Protein AF-A0AAD4USH3-F1 (afdb_monomer)

Nearest PDB structures (foldseek):
  8oiq-assembly1_Aa  TM=4.237E-01  e=9.730E+00  Homo sapiens

Sequence (268 aa):
MLKAHPQAVDAHDIDNEQNILHMAIKHRRLAIFKILEKRKLTTSRLAYRIGKYGNTILHHVADMSFYSVDTKRISGPAFQLQEELRWMARVEKKRPPHYFMHRNNQGVTAKELFETAFTVPRGNDNRRVPVLRHSPFFITFTISDTISLICSLTSLGTFLSILTSPFEYENFHHSLPVRLHLGFALLFFSLVATMLTFTATIVLLIHHQKTWTTSLIYVVALLPVSVFGLTLFPLYEGFSQGFKYISKTIKKIKSSKGQNQSAVIALS

Foldseek 3Di:
DCVVDVPQQQDADPVKRQGPLLVCLLQVVVVSVVVVVVVLVSLLVNQPDAIPFQHGSLLSLLDCVSVDPVPDPDDFLVVVLVVSVVSSVVVVVSHDPVLPCRATNVRDHSVRSNCCPNQDPPDVDPDSDHPCVPDPLSVLLVVLVVLLVVLLVVLVVLVVCLVPDDPDPPCCLPPVLVSVLSSVVSVLSSVLSVLVNVLSVVCVRPVPDDPVVNVVSVVVSCVVNVVVCVVCVVVSVVSVVVNVVVVVVVVVVVVVVVVVVVVVVVVD

Secondary structure (DSSP, 8-state):
-TTT-GGGGS-B-TTT--BHHHHHHHTT-HHHHHHHHH-HHHHHHHHTPPPTTS--HHHHHH--TT--GGG--S--HHHHHHHHHHHHHHHHTTS-GGGTT-B-TTS-BHHHHHHHHHHS---SSS--S-GGGG-HHHHHHHHHHHHHHHHHHHHHHHHHHHHTS---GGGHHHHHHHHHHHHHHHHHHHHHHHHHHHHHHHHHHTTTS-HHHHHHHHHHHHHHHHHHHHHHHHHHHHHHHHHHHHHHHHHHHHHHHHHHHHHHHTT-

Solvent-accessible surface area (backbone atoms only — not comparable to full-atom values): 15183 Å² total; per-residue (Å²): 103,77,88,79,40,70,70,65,61,75,46,53,43,86,91,49,52,36,36,53,64,44,52,28,48,41,66,67,34,59,71,58,46,56,59,41,62,73,40,54,70,62,41,45,59,54,42,70,51,58,26,78,56,48,35,41,62,54,34,37,54,27,49,55,88,74,63,56,79,84,81,60,84,88,65,57,73,68,55,49,53,52,53,51,51,53,51,44,58,60,54,54,77,54,53,55,81,86,57,77,79,47,48,24,77,84,71,48,33,33,64,59,46,31,47,47,64,72,64,38,60,88,59,99,55,98,62,100,58,56,64,69,71,78,41,70,66,50,52,55,31,53,53,35,42,53,53,19,51,54,31,42,52,52,20,51,51,43,50,47,55,58,75,72,48,80,91,59,76,90,59,40,86,66,54,49,60,54,48,52,50,52,23,52,53,27,45,52,53,19,54,54,26,50,48,51,28,52,50,42,50,52,52,65,70,51,74,85,68,62,75,69,59,57,56,53,50,52,56,62,59,44,50,62,55,52,52,49,49,64,64,46,45,63,56,49,51,54,50,51,52,52,48,54,52,52,53,52,52,54,54,51,53,55,55,51,53,54,53,55,56,54,55,56,65,75,74,110

Structure (mmCIF, N/CA/C/O backbone):
data_AF-A0AAD4USH3-F1
#
_entry.id   AF-A0AAD4USH3-F1
#
loop_
_atom_site.group_PDB
_atom_site.id
_atom_site.type_symbol
_atom_site.label_atom_id
_atom_site.label_alt_id
_atom_site.label_comp_id
_atom_site.label_asym_id
_atom_site.label_entity_id
_atom_site.label_seq_id
_atom_site.pdbx_PDB_ins_code
_atom_site.Cartn_x
_atom_site.Cartn_y
_atom_site.Cartn_z
_atom_site.occupancy
_atom_site.B_iso_or_equiv
_atom_site.auth_seq_id
_atom_site.auth_comp_id
_atom_site.auth_asym_id
_atom_site.auth_atom_id
_atom_site.pdbx_PDB_model_num
ATOM 1 N N . MET A 1 1 ? 13.323 -6.814 -39.036 1.00 51.66 1 MET A N 1
ATOM 2 C CA . MET A 1 1 ? 14.573 -6.021 -39.038 1.00 51.66 1 MET A CA 1
ATOM 3 C C . MET A 1 1 ? 15.732 -6.644 -38.256 1.00 51.66 1 MET A C 1
ATOM 5 O O . MET A 1 1 ? 16.678 -7.054 -38.904 1.00 51.66 1 MET A O 1
ATOM 9 N N . LEU A 1 2 ? 15.689 -6.818 -36.925 1.00 56.25 2 LEU A N 1
ATOM 10 C CA . LEU A 1 2 ? 16.851 -7.324 -36.145 1.00 56.25 2 LEU A CA 1
ATOM 11 C C . LEU A 1 2 ? 17.313 -8.763 -36.461 1.00 56.25 2 LEU A C 1
ATOM 13 O O . LEU A 1 2 ? 18.423 -9.152 -36.111 1.00 56.25 2 LEU A O 1
ATOM 17 N N . LYS A 1 3 ? 16.463 -9.574 -37.103 1.00 59.09 3 LYS A N 1
ATOM 18 C CA . LYS A 1 3 ? 16.850 -10.892 -37.637 1.00 59.09 3 LYS A CA 1
ATOM 19 C C . LYS A 1 3 ? 17.559 -10.806 -38.995 1.00 59.09 3 LYS A C 1
ATOM 21 O O . LYS A 1 3 ? 18.303 -11.718 -39.317 1.00 59.09 3 LYS A O 1
ATOM 26 N N . ALA A 1 4 ? 17.315 -9.737 -39.755 1.00 59.88 4 ALA A N 1
ATOM 27 C CA . ALA A 1 4 ? 17.833 -9.534 -41.107 1.00 59.88 4 ALA A CA 1
ATOM 28 C C . ALA A 1 4 ? 19.122 -8.689 -41.120 1.00 59.88 4 ALA A C 1
ATOM 30 O O . ALA A 1 4 ? 20.009 -8.954 -41.917 1.00 59.88 4 ALA A O 1
ATOM 31 N N . HIS A 1 5 ? 19.263 -7.726 -40.197 1.00 58.34 5 HIS A N 1
ATOM 32 C CA . HIS A 1 5 ? 20.445 -6.861 -40.088 1.00 58.34 5 HIS A CA 1
ATOM 33 C C . HIS A 1 5 ? 21.025 -6.904 -38.664 1.00 58.34 5 HIS A C 1
ATOM 35 O O . HIS A 1 5 ? 20.574 -6.155 -37.793 1.00 58.34 5 HIS A O 1
ATOM 41 N N . PRO A 1 6 ? 22.013 -7.775 -38.388 1.00 61.72 6 PRO A N 1
ATOM 42 C CA . PRO A 1 6 ? 22.600 -7.914 -37.053 1.00 61.72 6 PRO A CA 1
ATOM 43 C C . PRO A 1 6 ? 23.421 -6.688 -36.613 1.00 61.72 6 PRO A C 1
ATOM 45 O O . PRO A 1 6 ? 23.580 -6.474 -35.415 1.00 61.72 6 PRO A O 1
ATOM 48 N N . GLN A 1 7 ? 23.891 -5.861 -37.553 1.00 62.66 7 GLN A N 1
ATOM 49 C CA . GLN A 1 7 ? 24.650 -4.631 -37.279 1.00 62.66 7 GLN A CA 1
ATOM 50 C C . GLN A 1 7 ? 23.786 -3.506 -36.685 1.00 62.66 7 GLN A C 1
ATOM 52 O O . GLN A 1 7 ? 24.284 -2.678 -35.929 1.00 62.66 7 GLN A O 1
ATOM 57 N N . ALA A 1 8 ? 22.471 -3.520 -36.933 1.00 63.53 8 ALA A N 1
ATOM 58 C CA . ALA A 1 8 ? 21.533 -2.531 -36.393 1.00 63.53 8 ALA A CA 1
ATOM 59 C C . ALA A 1 8 ? 21.402 -2.583 -34.856 1.00 63.53 8 ALA A C 1
ATOM 61 O O . ALA A 1 8 ? 20.774 -1.719 -34.255 1.00 63.53 8 ALA A O 1
ATOM 62 N N . VAL A 1 9 ? 21.978 -3.601 -34.207 1.00 62.94 9 VAL A N 1
ATOM 63 C CA . VAL A 1 9 ? 22.007 -3.730 -32.744 1.00 62.94 9 VAL A CA 1
ATOM 64 C C . VAL A 1 9 ? 22.969 -2.725 -32.095 1.00 62.94 9 VAL A C 1
ATOM 66 O O . VAL A 1 9 ? 22.742 -2.325 -30.954 1.00 62.94 9 VAL A O 1
ATOM 69 N N . ASP A 1 10 ? 24.004 -2.299 -32.823 1.00 63.16 10 ASP A N 1
ATOM 70 C CA . ASP A 1 10 ? 25.004 -1.328 -32.354 1.00 63.16 10 ASP A CA 1
ATOM 71 C C . ASP A 1 10 ? 24.648 0.119 -32.718 1.00 63.16 10 ASP A C 1
ATOM 73 O O . ASP A 1 10 ? 25.368 1.054 -32.350 1.00 63.16 10 ASP A O 1
ATOM 77 N N . ALA A 1 11 ? 23.509 0.303 -33.390 1.00 63.56 11 ALA A N 1
ATOM 78 C CA . ALA A 1 11 ? 22.925 1.612 -33.601 1.00 63.56 11 ALA A CA 1
ATOM 79 C C . ALA A 1 11 ? 22.617 2.251 -32.241 1.00 63.56 11 ALA A C 1
ATOM 81 O O . ALA A 1 11 ? 21.986 1.650 -31.361 1.00 63.56 11 ALA A O 1
ATOM 82 N N . HIS A 1 12 ? 23.100 3.474 -32.080 1.00 66.50 12 HIS A N 1
ATOM 83 C CA . HIS A 1 12 ? 22.792 4.331 -30.953 1.00 66.50 12 HIS A CA 1
ATOM 84 C C . HIS A 1 12 ? 22.105 5.578 -31.488 1.00 66.50 12 HIS A C 1
ATOM 86 O O . HIS A 1 12 ? 22.420 6.053 -32.577 1.00 66.50 12 HIS A O 1
ATOM 92 N N . ASP A 1 13 ? 21.134 6.062 -30.726 1.00 69.69 13 ASP A N 1
ATOM 93 C CA . ASP A 1 13 ? 20.531 7.363 -30.960 1.00 69.69 13 ASP A CA 1
ATOM 94 C C . ASP A 1 13 ? 21.597 8.446 -30.753 1.00 69.69 13 ASP A C 1
ATOM 96 O O . ASP A 1 13 ? 22.236 8.478 -29.697 1.00 69.69 13 ASP A O 1
ATOM 100 N N . ILE A 1 14 ? 21.812 9.290 -31.763 1.00 61.34 14 ILE A N 1
ATOM 101 C CA . ILE A 1 14 ? 22.882 10.300 -31.778 1.00 61.34 14 ILE A CA 1
ATOM 102 C C . ILE A 1 14 ? 22.604 11.377 -30.718 1.00 61.34 14 ILE A C 1
ATOM 104 O O . ILE A 1 14 ? 23.529 11.869 -30.079 1.00 61.34 14 ILE A O 1
ATOM 108 N N . ASP A 1 15 ? 21.330 11.670 -30.445 1.00 66.12 15 ASP A N 1
ATOM 109 C CA . ASP A 1 15 ? 20.947 12.760 -29.542 1.00 66.12 15 ASP A CA 1
ATOM 110 C C . ASP A 1 15 ? 21.024 12.382 -28.052 1.00 66.12 15 ASP A C 1
ATOM 112 O O . ASP A 1 15 ? 21.296 13.234 -27.192 1.00 66.12 15 ASP A O 1
ATOM 116 N N . ASN A 1 16 ? 20.793 11.103 -27.729 1.00 66.50 16 ASN A N 1
ATOM 117 C CA . ASN A 1 16 ? 20.658 10.607 -26.353 1.00 66.50 16 ASN A CA 1
ATOM 118 C C . ASN A 1 16 ? 21.675 9.524 -25.954 1.00 6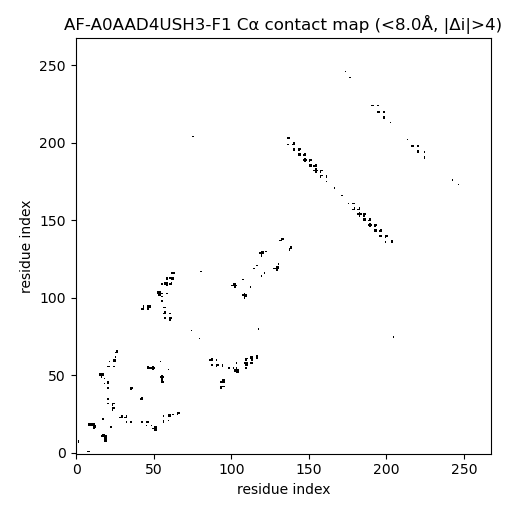6.50 16 ASN A C 1
ATOM 120 O O . ASN A 1 16 ? 21.625 9.044 -24.815 1.00 66.50 16 ASN A O 1
ATOM 124 N N . GLU A 1 17 ? 22.550 9.103 -26.873 1.00 74.00 17 GLU A N 1
ATOM 125 C CA . GLU A 1 17 ? 23.497 7.985 -26.709 1.00 74.00 17 GLU A CA 1
ATOM 126 C C . GLU A 1 17 ? 22.810 6.678 -26.261 1.00 74.00 17 GLU A C 1
ATOM 128 O O . GLU A 1 17 ? 23.373 5.815 -25.580 1.00 74.00 17 GLU A O 1
ATOM 133 N N . GLN A 1 18 ? 21.534 6.517 -26.623 1.00 79.12 18 GLN A N 1
ATOM 134 C CA . GLN A 1 18 ? 20.721 5.379 -26.213 1.00 79.12 18 GLN A CA 1
ATOM 135 C C . GLN A 1 18 ? 20.846 4.252 -27.228 1.00 79.12 18 GLN A C 1
ATOM 137 O O . GLN A 1 18 ? 20.578 4.419 -28.413 1.00 79.12 18 GLN A O 1
ATOM 142 N N . ASN A 1 19 ? 21.236 3.074 -26.750 1.00 84.56 19 ASN A N 1
ATOM 143 C CA . ASN A 1 19 ? 21.279 1.878 -27.574 1.00 84.56 19 ASN A CA 1
ATOM 144 C C . ASN A 1 19 ? 19.875 1.264 -27.728 1.00 84.56 19 ASN A C 1
ATOM 146 O O . ASN A 1 19 ? 18.916 1.615 -27.032 1.00 84.56 19 ASN A O 1
ATOM 150 N N . ILE A 1 20 ? 19.763 0.270 -28.608 1.00 85.00 20 ILE A N 1
ATOM 151 C CA . ILE A 1 20 ? 18.494 -0.427 -28.838 1.00 85.00 20 ILE A CA 1
ATOM 152 C C . ILE A 1 20 ? 17.936 -1.119 -27.579 1.00 85.00 20 ILE A C 1
ATOM 154 O O . ILE A 1 20 ? 16.723 -1.299 -27.456 1.00 85.00 20 ILE A O 1
ATOM 158 N N . LEU A 1 21 ? 18.804 -1.489 -26.627 1.00 85.69 21 LEU A N 1
ATOM 159 C CA . LEU A 1 21 ? 18.407 -2.076 -25.346 1.00 85.69 21 LEU A CA 1
ATOM 160 C C . LEU A 1 21 ? 17.751 -1.023 -24.434 1.00 85.69 21 LEU A C 1
ATOM 162 O O . LEU A 1 21 ? 16.700 -1.307 -23.864 1.00 85.69 21 LEU A O 1
ATOM 166 N N . HIS A 1 22 ? 18.303 0.191 -24.354 1.00 86.69 22 HIS A N 1
ATOM 167 C CA . HIS A 1 22 ? 17.732 1.335 -23.642 1.00 86.69 22 HIS A CA 1
ATOM 168 C C . HIS A 1 22 ? 16.349 1.657 -24.194 1.00 86.69 22 HIS A C 1
ATOM 170 O O . HIS A 1 22 ? 15.392 1.719 -23.428 1.00 86.69 22 HIS A O 1
ATOM 176 N N . MET A 1 23 ? 16.213 1.739 -25.519 1.00 85.12 23 MET A N 1
ATOM 177 C CA . MET A 1 23 ? 14.926 2.011 -26.165 1.00 85.12 23 MET A CA 1
ATOM 178 C C . MET A 1 23 ? 13.895 0.906 -25.907 1.00 85.12 23 MET A C 1
ATOM 180 O O . MET A 1 23 ? 12.740 1.189 -25.581 1.00 85.12 23 MET A O 1
ATOM 184 N N . ALA A 1 24 ? 14.298 -0.367 -25.990 1.00 86.94 24 ALA A N 1
ATOM 185 C CA . ALA A 1 24 ? 13.409 -1.489 -25.693 1.00 86.94 24 ALA A CA 1
ATOM 186 C C . ALA A 1 24 ? 12.919 -1.477 -24.233 1.00 86.94 24 ALA A C 1
ATOM 188 O O . ALA A 1 24 ? 11.757 -1.801 -23.975 1.00 86.94 24 ALA A O 1
ATOM 189 N N . ILE A 1 25 ? 13.791 -1.092 -23.294 1.00 88.38 25 ILE A N 1
ATOM 190 C CA . ILE A 1 25 ? 13.490 -0.984 -21.862 1.00 88.38 25 ILE A CA 1
ATOM 191 C C . ILE A 1 25 ? 12.560 0.193 -21.570 1.00 88.38 25 ILE A C 1
ATOM 193 O O . ILE A 1 25 ? 11.505 0.013 -20.952 1.00 88.38 25 ILE A O 1
ATOM 197 N N . LYS A 1 26 ? 12.930 1.372 -22.066 1.00 84.06 26 LYS A N 1
ATOM 198 C CA . LYS A 1 26 ? 12.208 2.633 -21.902 1.00 84.06 26 LYS A CA 1
ATOM 199 C C . LYS A 1 26 ? 10.764 2.528 -22.400 1.00 84.06 26 LYS A C 1
ATOM 201 O O . LYS A 1 26 ? 9.848 2.939 -21.705 1.00 84.06 26 LYS A O 1
ATOM 206 N N . HIS A 1 27 ? 10.542 1.864 -23.538 1.00 82.94 27 HIS A N 1
ATOM 207 C CA . HIS A 1 27 ? 9.205 1.661 -24.117 1.00 82.94 27 HIS A CA 1
ATOM 208 C C . HIS A 1 27 ? 8.513 0.342 -23.722 1.00 82.94 27 HIS A C 1
ATOM 210 O O . HIS A 1 27 ? 7.544 -0.053 -24.373 1.00 82.94 27 HIS A O 1
ATOM 216 N N . ARG A 1 28 ? 9.015 -0.392 -22.716 1.00 84.62 28 ARG A N 1
ATOM 217 C CA . ARG A 1 28 ? 8.432 -1.669 -22.239 1.00 84.62 28 ARG A CA 1
ATOM 218 C C . ARG A 1 28 ? 8.180 -2.703 -23.354 1.00 84.62 28 ARG A C 1
ATOM 220 O O . ARG A 1 28 ? 7.255 -3.516 -23.296 1.00 84.62 28 ARG A O 1
ATOM 227 N N . ARG A 1 29 ? 9.017 -2.720 -24.400 1.00 86.44 29 ARG A N 1
ATOM 228 C CA . ARG A 1 29 ? 8.859 -3.599 -25.574 1.00 86.44 29 ARG A CA 1
ATOM 229 C C . ARG A 1 29 ? 9.417 -4.998 -25.290 1.00 86.44 29 ARG A C 1
ATOM 231 O O . ARG A 1 29 ? 10.486 -5.377 -25.773 1.00 86.44 29 ARG A O 1
ATOM 238 N N . LEU A 1 30 ? 8.653 -5.806 -24.548 1.00 85.94 30 LEU A N 1
ATOM 239 C CA . LEU A 1 30 ? 9.039 -7.162 -24.125 1.00 85.94 30 LEU A CA 1
ATOM 240 C C . LEU A 1 30 ? 9.481 -8.072 -25.286 1.00 85.94 30 LEU A C 1
ATOM 242 O O . LEU A 1 30 ? 10.410 -8.861 -25.123 1.00 85.94 30 LEU A O 1
ATOM 246 N N . ALA A 1 31 ? 8.843 -7.978 -26.457 1.00 85.06 31 ALA A N 1
ATOM 247 C CA . ALA A 1 31 ? 9.193 -8.799 -27.620 1.00 85.06 31 ALA A CA 1
ATOM 248 C C . ALA A 1 31 ? 10.632 -8.542 -28.104 1.00 85.06 31 ALA A C 1
ATOM 250 O O . ALA A 1 31 ? 11.376 -9.488 -28.363 1.00 85.06 31 ALA A O 1
ATOM 251 N N . ILE A 1 32 ? 11.043 -7.272 -28.157 1.00 84.12 32 ILE A N 1
ATOM 252 C CA . ILE A 1 32 ? 12.397 -6.865 -28.555 1.00 84.12 32 ILE A CA 1
ATOM 253 C C . ILE A 1 32 ? 13.392 -7.280 -27.469 1.00 84.12 32 ILE A C 1
ATOM 255 O O . ILE A 1 32 ? 14.407 -7.907 -27.770 1.00 84.12 32 ILE A O 1
ATOM 259 N N . PHE A 1 33 ? 13.055 -7.040 -26.198 1.00 86.69 33 PHE A N 1
ATOM 260 C CA . PHE A 1 33 ? 13.889 -7.443 -25.065 1.00 86.69 33 PHE A CA 1
ATOM 261 C C . PHE A 1 33 ? 14.136 -8.959 -25.023 1.00 86.69 33 PHE A C 1
ATOM 263 O O . PHE A 1 33 ? 15.270 -9.388 -24.835 1.00 86.69 33 PHE A O 1
ATOM 270 N N . LYS A 1 34 ? 13.114 -9.792 -25.273 1.00 87.69 34 LYS A N 1
ATOM 271 C CA . LYS A 1 34 ? 13.263 -11.258 -25.348 1.00 87.69 34 LYS A CA 1
ATOM 272 C C . LYS A 1 34 ? 14.188 -11.698 -26.485 1.00 87.69 34 LYS A C 1
ATOM 274 O O . LYS A 1 34 ? 14.907 -12.683 -26.334 1.00 87.69 34 LYS A O 1
ATOM 279 N N . ILE A 1 35 ? 14.167 -11.006 -27.627 1.00 85.50 35 ILE A N 1
ATOM 280 C CA . ILE A 1 35 ? 15.074 -11.298 -28.749 1.00 85.50 35 ILE A CA 1
ATOM 281 C C . ILE A 1 35 ? 16.517 -10.971 -28.359 1.00 85.50 35 ILE A C 1
ATOM 283 O O . ILE A 1 35 ? 17.406 -11.784 -28.614 1.00 85.50 35 ILE A O 1
ATOM 287 N N . LEU A 1 36 ? 16.738 -9.822 -27.715 1.00 84.62 36 LEU A N 1
ATOM 288 C CA . LEU A 1 36 ? 18.055 -9.429 -27.211 1.00 84.62 36 LEU A CA 1
ATOM 289 C C . LEU A 1 36 ? 18.539 -10.419 -26.146 1.00 84.62 36 LEU A C 1
ATOM 291 O O . LEU A 1 36 ? 19.640 -10.943 -26.257 1.00 84.62 36 LEU A O 1
ATOM 295 N N . GLU A 1 37 ? 17.677 -10.805 -25.205 1.00 83.62 37 GLU A N 1
ATOM 296 C CA . GLU A 1 37 ? 18.001 -11.734 -24.120 1.00 83.62 37 GLU A CA 1
ATOM 297 C C . GLU A 1 37 ? 18.546 -13.092 -24.601 1.00 83.62 37 GLU A C 1
ATOM 299 O O . GLU A 1 37 ? 19.405 -13.675 -23.932 1.00 83.62 37 GLU A O 1
ATOM 304 N N . LYS A 1 38 ? 18.103 -13.580 -25.767 1.00 85.62 38 LYS A N 1
ATOM 305 C CA . LYS A 1 38 ? 18.646 -14.803 -26.386 1.00 85.62 38 LYS A CA 1
ATOM 306 C C . LYS A 1 38 ? 20.110 -14.646 -26.822 1.00 85.62 38 LYS A C 1
ATOM 308 O O . LYS A 1 38 ? 20.848 -15.626 -26.839 1.00 85.62 38 LYS A O 1
ATOM 313 N N . ARG A 1 39 ? 20.554 -13.426 -27.138 1.00 82.00 39 ARG A N 1
ATOM 314 C CA . ARG A 1 39 ? 21.930 -13.074 -27.525 1.00 82.00 39 ARG A CA 1
ATOM 315 C C . ARG A 1 39 ? 22.691 -12.524 -26.312 1.00 82.00 39 ARG A C 1
ATOM 317 O O . ARG A 1 39 ? 22.835 -11.311 -26.151 1.00 82.00 39 ARG A O 1
ATOM 324 N N . LYS A 1 40 ? 23.167 -13.428 -25.443 1.00 77.94 40 LYS A N 1
ATOM 325 C CA . LYS A 1 40 ? 23.796 -13.084 -24.149 1.00 77.94 40 LYS A CA 1
ATOM 326 C C . LYS A 1 40 ? 24.960 -12.094 -24.286 1.00 77.94 40 LYS A C 1
ATOM 328 O O . LYS A 1 40 ? 24.925 -11.057 -23.640 1.00 77.94 40 LYS A O 1
ATOM 333 N N . LEU A 1 41 ? 25.934 -12.380 -25.155 1.00 77.94 41 LEU A N 1
ATOM 334 C CA . LEU A 1 41 ? 27.146 -11.560 -25.316 1.00 77.94 41 LEU A CA 1
ATOM 335 C C . LEU A 1 41 ? 26.829 -10.126 -25.756 1.00 77.94 41 LEU A C 1
ATOM 337 O O . LEU A 1 41 ? 27.303 -9.162 -25.157 1.00 77.94 41 LEU A O 1
ATOM 341 N N . THR A 1 42 ? 25.972 -9.981 -26.767 1.00 77.31 42 THR A N 1
ATOM 342 C CA . THR A 1 42 ? 25.556 -8.670 -27.273 1.00 77.31 42 THR A CA 1
ATOM 343 C C . THR A 1 42 ? 24.783 -7.895 -26.212 1.00 77.31 42 THR A C 1
ATOM 345 O O . THR A 1 42 ? 25.069 -6.727 -25.983 1.00 77.31 42 THR A O 1
ATOM 348 N N . THR A 1 43 ? 23.857 -8.550 -25.506 1.00 81.44 43 THR A N 1
ATOM 349 C CA . THR A 1 43 ? 23.078 -7.907 -24.435 1.00 81.44 43 THR A CA 1
ATOM 350 C C . THR A 1 43 ? 23.952 -7.456 -23.280 1.00 81.44 43 THR A C 1
ATOM 352 O O . THR A 1 43 ? 23.764 -6.345 -22.799 1.00 81.44 43 THR A O 1
ATOM 355 N N . SER A 1 44 ? 24.915 -8.278 -22.856 1.00 81.62 44 SER A N 1
ATOM 356 C CA . SER A 1 44 ? 25.876 -7.890 -21.828 1.00 81.62 44 SER A CA 1
ATOM 357 C C . SER A 1 44 ? 26.627 -6.639 -22.264 1.00 81.62 44 SER A C 1
ATOM 359 O O . SER A 1 44 ? 26.548 -5.642 -21.561 1.00 81.62 44 SER A O 1
ATOM 361 N N . ARG A 1 45 ? 27.240 -6.628 -23.458 1.00 80.75 45 ARG A N 1
ATOM 362 C CA . ARG A 1 45 ? 27.956 -5.452 -23.990 1.00 80.75 45 ARG A CA 1
ATOM 363 C C . ARG A 1 45 ? 27.081 -4.195 -24.045 1.00 80.75 45 ARG A C 1
ATOM 365 O O . ARG A 1 45 ? 27.545 -3.117 -23.693 1.00 80.75 45 ARG A O 1
ATOM 372 N N . LEU A 1 46 ? 25.821 -4.330 -24.458 1.00 82.88 46 LEU A N 1
ATOM 373 C CA . LEU A 1 46 ? 24.866 -3.220 -24.473 1.00 82.88 46 LEU A CA 1
ATOM 374 C C . LEU A 1 46 ? 24.529 -2.730 -23.058 1.00 82.88 46 LEU A C 1
ATOM 376 O O . LEU A 1 46 ? 24.418 -1.529 -22.849 1.00 82.88 46 LEU A O 1
ATOM 380 N N . ALA A 1 47 ? 24.407 -3.637 -22.087 1.00 84.12 47 ALA A N 1
ATOM 381 C CA . ALA A 1 47 ? 24.124 -3.307 -20.692 1.00 84.12 47 ALA A CA 1
ATOM 382 C C . ALA A 1 47 ? 25.278 -2.577 -19.979 1.00 84.12 47 ALA A C 1
ATOM 384 O O . ALA A 1 47 ? 25.029 -1.920 -18.970 1.00 84.12 47 ALA A O 1
ATOM 385 N N . TYR A 1 48 ? 26.515 -2.674 -20.488 1.00 83.44 48 TYR A N 1
ATOM 386 C CA . TYR A 1 48 ? 27.659 -1.882 -20.010 1.00 83.44 48 TYR A CA 1
ATOM 387 C C . TYR A 1 48 ? 27.629 -0.425 -20.491 1.00 83.44 48 TYR A C 1
ATOM 389 O O . TYR A 1 48 ? 28.340 0.405 -19.937 1.00 83.44 48 TYR A O 1
ATOM 397 N N . ARG A 1 49 ? 26.854 -0.089 -21.531 1.00 81.38 49 ARG A N 1
ATOM 398 C CA . ARG A 1 49 ? 26.805 1.293 -22.019 1.00 81.38 49 ARG A CA 1
ATOM 399 C C . ARG A 1 49 ? 25.924 2.143 -21.112 1.00 81.38 49 ARG A C 1
ATOM 401 O O . ARG A 1 49 ? 24.801 1.762 -20.796 1.00 81.38 49 ARG A O 1
ATOM 408 N N . ILE A 1 50 ? 26.438 3.307 -20.746 1.00 81.19 50 ILE A N 1
ATOM 409 C CA . ILE A 1 50 ? 25.733 4.322 -19.968 1.00 81.19 50 ILE A CA 1
ATOM 410 C C . ILE A 1 50 ? 25.202 5.370 -20.955 1.00 81.19 50 ILE A C 1
ATOM 412 O O . ILE A 1 50 ? 25.885 5.685 -21.924 1.00 81.19 50 ILE A O 1
ATOM 416 N N . GLY A 1 51 ? 23.976 5.858 -20.759 1.00 78.25 51 GLY A N 1
ATOM 417 C CA . GLY A 1 51 ? 23.426 6.945 -21.577 1.00 78.25 51 GLY A CA 1
ATOM 418 C C . GLY A 1 51 ? 23.933 8.330 -21.153 1.00 78.25 51 GLY A C 1
ATOM 419 O O . GLY A 1 51 ? 24.517 8.484 -20.081 1.00 78.25 51 GLY A O 1
ATOM 420 N N . LYS A 1 52 ? 23.591 9.358 -21.940 1.00 76.75 52 LYS A N 1
ATOM 421 C CA . LYS A 1 52 ? 23.997 10.776 -21.795 1.00 76.75 52 LYS A CA 1
ATOM 422 C C . LYS A 1 52 ? 23.968 11.369 -20.373 1.00 76.75 52 LYS A C 1
ATOM 424 O O . LYS A 1 52 ? 24.776 12.227 -20.038 1.00 76.75 52 LYS A O 1
ATOM 429 N N . TYR A 1 53 ? 23.046 10.923 -19.518 1.00 78.88 53 TYR A N 1
ATOM 430 C CA . TYR A 1 53 ? 22.864 11.437 -18.149 1.00 78.88 53 TYR A CA 1
ATOM 431 C C . TYR A 1 53 ? 23.506 10.570 -17.057 1.00 78.88 53 TYR A C 1
ATOM 433 O O . TYR A 1 53 ? 23.121 10.662 -15.892 1.00 78.88 53 TYR A O 1
ATOM 441 N N . GLY A 1 54 ? 24.421 9.669 -17.413 1.00 83.50 54 GLY A N 1
ATOM 442 C CA . GLY A 1 54 ? 24.931 8.685 -16.460 1.00 83.50 54 GLY A CA 1
ATOM 443 C C . GLY A 1 54 ? 23.913 7.575 -16.157 1.00 83.50 54 GLY A C 1
ATOM 444 O O . GLY A 1 54 ? 24.063 6.843 -15.182 1.00 83.50 54 GLY A O 1
ATOM 445 N N . ASN A 1 55 ? 22.856 7.454 -16.967 1.00 87.25 55 ASN A N 1
ATOM 446 C CA . ASN A 1 55 ? 21.763 6.515 -16.735 1.00 87.25 55 ASN A CA 1
ATOM 447 C C . ASN A 1 55 ? 22.141 5.110 -17.212 1.00 87.25 55 ASN A C 1
ATOM 449 O O . ASN A 1 55 ? 22.503 4.901 -18.370 1.00 87.25 55 ASN A O 1
ATOM 453 N N . THR A 1 56 ? 22.012 4.134 -16.318 1.00 89.69 56 THR A N 1
ATOM 454 C CA . THR A 1 56 ? 22.121 2.707 -16.658 1.00 89.69 56 THR A CA 1
ATOM 455 C C . THR A 1 56 ? 20.795 2.164 -17.186 1.00 89.69 56 THR A C 1
ATOM 457 O O . THR A 1 56 ? 19.743 2.796 -17.054 1.00 89.69 56 THR A O 1
ATOM 460 N N . ILE A 1 57 ? 20.808 0.925 -17.687 1.00 88.81 57 ILE A N 1
ATOM 461 C CA . ILE A 1 57 ? 19.592 0.194 -18.077 1.00 88.81 57 ILE A CA 1
ATOM 462 C C . ILE A 1 57 ? 18.500 0.200 -16.990 1.00 88.81 57 ILE A C 1
ATOM 464 O O . ILE A 1 57 ? 17.321 0.218 -17.325 1.00 88.81 57 ILE A O 1
ATOM 468 N N . LEU A 1 58 ? 18.871 0.217 -15.700 1.00 89.62 58 LEU A N 1
ATOM 469 C CA . LEU A 1 58 ? 17.916 0.247 -14.588 1.00 89.62 58 LEU A CA 1
ATOM 470 C C . LEU A 1 58 ? 17.320 1.639 -14.366 1.00 89.62 58 LEU A C 1
ATOM 472 O O . LEU A 1 58 ? 16.146 1.732 -14.027 1.00 89.62 58 LEU A O 1
ATOM 476 N N . HIS A 1 59 ? 18.078 2.714 -14.601 1.00 89.25 59 HIS A N 1
ATOM 477 C CA . HIS A 1 59 ? 17.530 4.073 -14.543 1.00 89.25 59 HIS A CA 1
ATOM 478 C C . HIS A 1 59 ? 16.453 4.267 -15.619 1.00 89.25 59 HIS A C 1
ATOM 480 O O . HIS A 1 59 ? 15.419 4.863 -15.354 1.00 89.25 59 HIS A O 1
ATOM 486 N N . HIS A 1 60 ? 16.639 3.674 -16.804 1.00 87.19 60 HIS A N 1
ATOM 487 C CA . HIS A 1 60 ? 15.623 3.664 -17.862 1.00 87.19 60 HIS A CA 1
ATOM 488 C C . HIS A 1 60 ? 14.390 2.801 -17.544 1.00 87.19 60 HIS A C 1
ATOM 490 O O . HIS A 1 60 ? 13.330 3.016 -18.128 1.00 87.19 60 HIS A O 1
ATOM 496 N N . VAL A 1 61 ? 14.508 1.816 -16.645 1.00 88.12 61 VAL A N 1
ATOM 497 C CA . VAL A 1 61 ? 13.331 1.126 -16.093 1.00 88.12 61 VAL A CA 1
ATOM 498 C C . VAL A 1 61 ? 12.609 2.043 -15.115 1.00 88.12 61 VAL A C 1
ATOM 500 O O . VAL A 1 61 ? 11.398 2.171 -15.196 1.00 88.12 61 VAL A O 1
ATOM 503 N N . ALA A 1 62 ? 13.344 2.674 -14.206 1.00 86.62 62 ALA A N 1
ATOM 504 C CA . ALA A 1 62 ? 12.779 3.535 -13.176 1.00 86.62 62 ALA A CA 1
ATOM 505 C C . ALA A 1 62 ? 12.108 4.801 -13.729 1.00 86.62 62 ALA A C 1
ATOM 507 O O . ALA A 1 62 ? 11.153 5.299 -13.141 1.00 86.62 62 ALA A O 1
ATOM 508 N N . ASP A 1 63 ? 12.581 5.300 -14.869 1.00 83.62 63 ASP A N 1
ATOM 509 C CA . ASP A 1 63 ? 11.987 6.440 -15.555 1.00 83.62 63 ASP A CA 1
ATOM 510 C C . ASP A 1 63 ? 10.613 6.087 -16.157 1.00 83.62 63 ASP A C 1
ATOM 512 O O . ASP A 1 63 ? 10.502 5.343 -17.136 1.00 83.62 63 ASP A O 1
ATOM 516 N N . MET A 1 64 ? 9.563 6.655 -15.562 1.00 76.25 64 MET A N 1
ATOM 517 C CA . MET A 1 64 ? 8.166 6.490 -15.978 1.00 76.25 64 MET A CA 1
ATOM 518 C C . MET A 1 64 ? 7.684 7.580 -16.943 1.00 76.25 64 MET A C 1
ATOM 520 O O . MET A 1 64 ? 6.536 7.539 -17.374 1.00 76.25 64 MET A O 1
ATOM 524 N N . SER A 1 65 ? 8.524 8.554 -17.315 1.00 71.88 65 SER A N 1
ATOM 525 C CA . SER A 1 65 ? 8.103 9.716 -18.120 1.00 71.88 65 SER A CA 1
ATOM 526 C C . SER A 1 65 ? 7.526 9.355 -19.496 1.00 71.88 65 SER A C 1
ATOM 528 O O . SER A 1 65 ? 6.653 10.056 -20.002 1.00 71.88 65 SER A O 1
ATOM 530 N N . PHE A 1 66 ? 7.971 8.242 -20.085 1.00 62.91 66 PHE A N 1
ATOM 531 C CA . PHE A 1 66 ? 7.497 7.736 -21.381 1.00 62.91 66 PHE A CA 1
ATOM 532 C C . PHE A 1 66 ? 6.412 6.658 -21.257 1.00 62.91 66 PHE A C 1
ATOM 534 O O . PHE A 1 66 ? 5.896 6.184 -22.270 1.00 62.91 66 PHE A O 1
ATOM 541 N N . TYR A 1 67 ? 6.070 6.259 -20.031 1.00 59.69 67 TYR A N 1
ATOM 542 C CA . TYR A 1 67 ? 4.974 5.345 -19.744 1.00 59.69 67 TYR A CA 1
ATOM 543 C C . TYR A 1 67 ? 3.701 6.174 -19.538 1.00 59.69 67 TYR A C 1
ATOM 545 O O . TYR A 1 67 ? 3.273 6.423 -18.413 1.00 59.69 67 TYR A O 1
ATOM 553 N N . SER A 1 68 ? 3.126 6.690 -20.631 1.00 50.84 68 SER A N 1
ATOM 554 C CA . SER A 1 68 ? 1.880 7.454 -20.541 1.00 50.84 68 SER A CA 1
ATOM 555 C C . SER A 1 68 ? 0.681 6.519 -20.353 1.00 50.84 68 SER A C 1
ATOM 557 O O . SER A 1 68 ? 0.547 5.476 -21.002 1.00 50.84 68 SER A O 1
ATOM 559 N N . VAL A 1 69 ? -0.198 6.935 -19.439 1.00 49.56 69 VAL A N 1
ATOM 560 C CA . VAL A 1 69 ? -1.466 6.313 -19.013 1.00 49.56 69 VAL A CA 1
ATOM 561 C C . VAL A 1 69 ? -2.359 5.883 -20.194 1.00 49.56 69 VAL A C 1
ATOM 563 O O . VAL A 1 69 ? -3.176 4.972 -20.066 1.00 49.56 69 VAL A O 1
ATOM 566 N N . ASP A 1 70 ? -2.150 6.469 -21.371 1.00 46.03 70 ASP A N 1
ATOM 567 C CA . ASP A 1 70 ? -2.972 6.297 -22.570 1.00 46.03 70 ASP A CA 1
ATOM 568 C C . ASP A 1 70 ? -2.815 4.923 -23.247 1.00 46.03 70 ASP A C 1
ATOM 570 O O . ASP A 1 70 ? -3.722 4.470 -23.946 1.00 46.03 70 ASP A O 1
ATOM 574 N N . THR A 1 71 ? -1.685 4.225 -23.054 1.00 49.41 71 THR A N 1
ATOM 575 C CA . THR A 1 71 ? -1.382 2.984 -23.804 1.00 49.41 71 THR A CA 1
ATOM 576 C C . THR A 1 71 ? -1.775 1.684 -23.107 1.00 49.41 71 THR A C 1
ATOM 578 O O . THR A 1 71 ? -1.784 0.634 -23.755 1.00 49.41 71 THR A O 1
ATOM 581 N N . LYS A 1 72 ? -2.168 1.712 -21.827 1.00 51.12 72 LYS A N 1
ATOM 582 C CA . LYS A 1 72 ? -2.608 0.505 -21.109 1.00 51.12 72 LYS A CA 1
ATOM 583 C C . LYS A 1 72 ? -3.905 0.749 -20.339 1.00 51.12 72 LYS A C 1
ATOM 585 O O . LYS A 1 72 ? -3.939 0.935 -19.127 1.00 51.12 72 LYS A O 1
ATOM 590 N N . ARG A 1 73 ? -5.003 0.701 -21.096 1.00 50.69 73 ARG A N 1
ATOM 591 C CA . ARG A 1 73 ? -6.365 0.484 -20.595 1.00 50.69 73 ARG A CA 1
ATOM 592 C C . ARG A 1 73 ? -6.375 -0.661 -19.557 1.00 50.69 73 ARG A C 1
ATOM 594 O O . ARG A 1 73 ? -6.022 -1.787 -19.890 1.00 50.69 73 ARG A O 1
ATOM 601 N N . ILE A 1 74 ? -6.889 -0.370 -18.355 1.00 51.62 74 ILE A N 1
ATOM 602 C CA . ILE A 1 74 ? -7.493 -1.321 -17.391 1.00 51.62 74 ILE A CA 1
ATOM 603 C C . ILE A 1 74 ? -6.517 -2.098 -16.480 1.00 51.62 74 ILE A C 1
ATOM 605 O O . ILE A 1 74 ? -6.575 -3.319 -16.371 1.00 51.62 74 ILE A O 1
ATOM 609 N N . SER A 1 75 ? -5.645 -1.426 -15.731 1.00 55.41 75 SER A N 1
ATOM 610 C CA . SER A 1 75 ? -5.011 -2.074 -14.572 1.00 55.41 75 SER A CA 1
ATOM 611 C C . SER A 1 75 ? -4.883 -1.128 -13.397 1.00 55.41 75 SER A C 1
ATOM 613 O O . SER A 1 75 ? -4.366 -0.025 -13.548 1.00 55.41 75 SER A O 1
ATOM 615 N N . GLY A 1 76 ? -5.391 -1.552 -12.238 1.00 67.06 76 GLY A N 1
ATOM 616 C CA . GLY A 1 76 ? -5.346 -0.761 -11.010 1.00 67.06 76 GLY A CA 1
ATOM 617 C C . GLY A 1 76 ? -3.906 -0.466 -10.553 1.00 67.06 76 GLY A C 1
ATOM 618 O O . GLY A 1 76 ? -2.982 -1.177 -10.964 1.00 67.06 76 GLY A O 1
ATOM 619 N N . PRO A 1 77 ? -3.698 0.534 -9.675 1.00 72.38 77 PRO A N 1
ATOM 620 C CA . PRO A 1 77 ? -2.365 0.981 -9.250 1.00 72.38 77 PRO A CA 1
ATOM 621 C C . PRO A 1 77 ? -1.461 -0.145 -8.723 1.00 72.38 77 PRO A C 1
ATOM 623 O O . PRO A 1 77 ? -0.271 -0.190 -9.027 1.00 72.38 77 PRO A O 1
ATOM 626 N N . ALA A 1 78 ? -2.033 -1.106 -7.990 1.00 71.38 78 ALA A N 1
ATOM 627 C CA . ALA A 1 78 ? -1.299 -2.256 -7.463 1.00 71.38 78 ALA A CA 1
ATOM 628 C C . ALA A 1 78 ? -0.783 -3.196 -8.567 1.00 71.38 78 ALA A C 1
ATOM 630 O O . ALA A 1 78 ? 0.353 -3.663 -8.502 1.00 71.38 78 ALA A O 1
ATOM 631 N N . PHE A 1 79 ? -1.589 -3.450 -9.603 1.00 79.06 79 PHE A N 1
ATOM 632 C CA . PHE A 1 79 ? -1.173 -4.288 -10.729 1.00 79.06 79 PHE A CA 1
ATOM 633 C C . PHE A 1 79 ? -0.100 -3.592 -11.572 1.00 79.06 79 PHE A C 1
ATOM 635 O O . PHE A 1 79 ? 0.847 -4.242 -12.006 1.00 79.06 79 PHE A O 1
ATOM 642 N N . GLN A 1 80 ? -0.193 -2.268 -11.739 1.00 78.88 80 GLN A N 1
ATOM 643 C CA . GLN A 1 80 ? 0.842 -1.479 -12.416 1.00 78.88 80 GLN A CA 1
ATOM 644 C C . GLN A 1 80 ? 2.184 -1.583 -11.686 1.00 78.88 80 GLN A C 1
ATOM 646 O O . GLN A 1 80 ? 3.186 -1.952 -12.295 1.00 78.88 80 GLN A O 1
ATOM 651 N N . LEU A 1 81 ? 2.194 -1.353 -10.369 1.00 83.44 81 LEU A N 1
ATOM 652 C CA . LEU A 1 81 ? 3.398 -1.521 -9.556 1.00 83.44 81 LEU A CA 1
ATOM 653 C C . LEU A 1 81 ? 3.947 -2.952 -9.658 1.00 83.44 81 LEU A C 1
ATOM 655 O O . LEU A 1 81 ? 5.151 -3.147 -9.802 1.00 83.44 81 LEU A O 1
ATOM 659 N N . GLN A 1 82 ? 3.075 -3.964 -9.634 1.00 85.31 82 GLN A N 1
ATOM 660 C CA . GLN A 1 82 ? 3.484 -5.362 -9.760 1.00 85.31 82 GLN A CA 1
ATOM 661 C C . GLN A 1 82 ? 4.138 -5.667 -11.118 1.00 85.31 82 GLN A C 1
ATOM 663 O O . GLN A 1 82 ? 5.148 -6.375 -11.174 1.00 85.31 82 GLN A O 1
ATOM 668 N N . GLU A 1 83 ? 3.574 -5.171 -12.220 1.00 85.12 83 GLU A N 1
ATOM 669 C CA . GLU A 1 83 ? 4.154 -5.342 -13.554 1.00 85.12 83 GLU A CA 1
ATOM 670 C C . GLU A 1 83 ? 5.515 -4.653 -13.672 1.00 85.12 83 GLU A C 1
ATOM 672 O O . GLU A 1 83 ? 6.451 -5.241 -14.218 1.00 85.12 83 GLU A O 1
ATOM 677 N N . GLU A 1 84 ? 5.644 -3.457 -13.108 1.00 86.44 84 GLU A N 1
ATOM 678 C CA . GLU A 1 84 ? 6.871 -2.665 -13.145 1.00 86.44 84 GLU A CA 1
ATOM 679 C C . GLU A 1 84 ? 7.972 -3.263 -12.259 1.00 86.44 84 GLU A C 1
ATOM 681 O O . GLU A 1 84 ? 9.116 -3.376 -12.699 1.00 86.44 84 GLU A O 1
ATOM 686 N N . LEU A 1 85 ? 7.630 -3.796 -11.081 1.00 88.75 85 LEU A N 1
ATOM 687 C CA . LEU A 1 85 ? 8.554 -4.585 -10.255 1.00 88.75 85 LEU A CA 1
ATOM 688 C C . LEU A 1 85 ? 9.031 -5.844 -10.987 1.00 88.75 85 LEU A C 1
ATOM 690 O O . LEU A 1 85 ? 10.221 -6.169 -10.980 1.00 88.75 85 LEU A O 1
ATOM 694 N N . ARG A 1 86 ? 8.122 -6.550 -11.673 1.00 90.06 86 ARG A N 1
ATOM 695 C CA . ARG A 1 86 ? 8.476 -7.731 -12.473 1.00 90.06 86 ARG A CA 1
ATOM 696 C C . ARG A 1 86 ? 9.382 -7.358 -13.648 1.00 90.06 86 ARG A C 1
ATOM 698 O O . ARG A 1 86 ? 10.298 -8.114 -13.981 1.00 90.06 86 ARG A O 1
ATOM 705 N N . TRP A 1 87 ? 9.132 -6.217 -14.285 1.00 89.12 87 TRP A N 1
ATOM 706 C CA . TRP A 1 87 ? 9.962 -5.703 -15.369 1.00 89.12 87 TRP A CA 1
ATOM 707 C C . TRP A 1 87 ? 11.362 -5.327 -14.877 1.00 89.12 87 TRP A C 1
ATOM 709 O O . TRP A 1 87 ? 12.354 -5.774 -15.460 1.00 89.12 87 TRP A O 1
ATOM 719 N N . MET A 1 88 ? 11.450 -4.612 -13.755 1.00 89.12 88 MET A N 1
ATOM 720 C CA . MET A 1 88 ? 12.706 -4.232 -13.113 1.00 89.12 88 MET A CA 1
ATOM 721 C C . MET A 1 88 ? 13.540 -5.448 -12.723 1.00 89.12 88 MET A C 1
ATOM 723 O O . MET A 1 88 ? 14.699 -5.535 -13.126 1.00 89.12 88 MET A O 1
ATOM 727 N N . ALA A 1 89 ? 12.937 -6.440 -12.063 1.00 90.38 89 ALA A N 1
ATOM 728 C CA . ALA A 1 89 ? 13.613 -7.686 -11.703 1.00 90.38 89 ALA A CA 1
ATOM 729 C C . ALA A 1 89 ? 14.165 -8.428 -12.937 1.00 90.38 89 ALA A C 1
ATOM 731 O O . ALA A 1 89 ? 15.244 -9.026 -12.902 1.00 90.38 89 ALA A O 1
ATOM 732 N N . ARG A 1 90 ? 13.454 -8.372 -14.074 1.00 90.25 90 ARG A N 1
ATOM 733 C CA . ARG A 1 90 ? 13.917 -8.994 -15.322 1.00 90.25 90 ARG A CA 1
ATOM 734 C C . ARG A 1 90 ? 15.150 -8.293 -15.894 1.00 90.25 90 ARG A C 1
ATOM 736 O O . ARG A 1 90 ? 16.066 -8.970 -16.366 1.00 90.25 90 ARG A O 1
ATOM 743 N N . VAL A 1 91 ? 15.168 -6.962 -15.874 1.00 88.44 91 VAL A N 1
ATOM 744 C CA . VAL A 1 91 ? 16.297 -6.153 -16.361 1.00 88.44 91 VAL A CA 1
ATOM 745 C C . VAL A 1 91 ? 17.486 -6.240 -15.404 1.00 88.44 91 VAL A C 1
ATOM 747 O O . VAL A 1 91 ? 18.628 -6.320 -15.858 1.00 88.44 91 VAL A O 1
ATOM 750 N N . GLU A 1 92 ? 17.236 -6.331 -14.097 1.00 88.31 92 GLU A N 1
ATOM 751 C CA . GLU A 1 92 ? 18.271 -6.462 -13.071 1.00 88.31 92 GLU A CA 1
ATOM 752 C C . GLU A 1 92 ? 19.162 -7.689 -13.294 1.00 88.31 92 GLU A C 1
ATOM 754 O O . GLU A 1 92 ? 20.378 -7.604 -13.142 1.00 88.31 92 GLU A O 1
ATOM 759 N N . LYS A 1 93 ? 18.602 -8.801 -13.785 1.00 88.50 93 LYS A N 1
ATOM 760 C CA . LYS A 1 93 ? 19.373 -10.006 -14.138 1.00 88.50 93 LYS A CA 1
ATOM 761 C C . LYS A 1 93 ? 20.450 -9.765 -15.207 1.00 88.50 93 LYS A C 1
ATOM 763 O O . LYS A 1 93 ? 21.379 -10.559 -15.335 1.00 88.50 93 LYS A O 1
ATOM 768 N N . LYS A 1 94 ? 20.304 -8.724 -16.032 1.00 85.12 94 LYS A N 1
ATOM 769 C CA . LYS A 1 94 ? 21.266 -8.364 -17.089 1.00 85.12 94 LYS A CA 1
ATOM 770 C C . LYS A 1 94 ? 22.249 -7.287 -16.651 1.00 85.12 94 LYS A C 1
ATOM 772 O O . LYS A 1 94 ? 23.174 -6.987 -17.402 1.00 85.12 94 LYS A O 1
ATOM 777 N N . ARG A 1 95 ? 22.052 -6.709 -15.466 1.00 84.00 95 ARG A N 1
ATOM 778 C CA . ARG A 1 95 ? 22.901 -5.651 -14.936 1.00 84.00 95 ARG A CA 1
ATOM 779 C C . ARG A 1 95 ? 24.319 -6.191 -14.682 1.00 84.00 95 ARG A C 1
ATOM 781 O O . ARG A 1 95 ? 24.467 -7.212 -14.009 1.00 84.00 95 ARG A O 1
ATOM 788 N N . PRO A 1 96 ? 25.359 -5.477 -15.136 1.00 84.12 96 PRO A N 1
ATOM 789 C CA . PRO A 1 96 ? 26.730 -5.727 -14.711 1.00 84.12 96 PRO A CA 1
ATOM 790 C C . PRO A 1 96 ? 26.938 -5.574 -13.184 1.00 84.12 96 PRO A C 1
ATOM 792 O O . PRO A 1 96 ? 26.378 -4.650 -12.591 1.00 84.12 96 PRO A O 1
ATOM 795 N N . PRO A 1 97 ? 27.781 -6.403 -12.532 1.00 80.94 97 PRO A N 1
ATOM 796 C CA . PRO A 1 97 ? 27.928 -6.410 -11.067 1.00 80.94 97 PRO A CA 1
ATOM 797 C C . PRO A 1 97 ? 28.337 -5.062 -10.449 1.00 80.94 97 PRO A C 1
ATOM 799 O O . PRO A 1 97 ? 27.851 -4.686 -9.387 1.00 80.94 97 PRO A O 1
ATOM 802 N N . HIS A 1 98 ? 29.190 -4.304 -11.138 1.00 79.38 98 HIS A N 1
ATOM 803 C CA . HIS A 1 98 ? 29.736 -3.027 -10.668 1.00 79.38 98 HIS A CA 1
ATOM 804 C C . HIS A 1 98 ? 28.718 -1.871 -10.676 1.00 79.38 98 HIS A C 1
ATOM 806 O O . HIS A 1 98 ? 28.961 -0.845 -10.050 1.00 79.38 98 HIS A O 1
ATOM 812 N N . TYR A 1 99 ? 27.551 -2.032 -11.312 1.00 80.12 99 TYR A N 1
ATOM 813 C CA . TYR A 1 99 ? 26.489 -1.017 -11.308 1.00 80.12 99 TYR A CA 1
ATOM 814 C C . TYR A 1 99 ? 25.477 -1.182 -10.169 1.00 80.12 99 TYR A C 1
ATOM 816 O O . TYR A 1 99 ? 24.380 -0.625 -10.236 1.00 80.12 99 TYR A O 1
ATOM 824 N N . PHE A 1 100 ? 25.809 -1.949 -9.125 1.00 76.19 100 PHE A N 1
ATOM 825 C CA . PHE A 1 100 ? 24.913 -2.160 -7.985 1.00 76.19 100 PHE A CA 1
ATOM 826 C C . PHE A 1 100 ? 24.497 -0.845 -7.308 1.00 76.19 100 PHE A C 1
ATOM 828 O O . PHE A 1 100 ? 23.318 -0.654 -7.027 1.00 76.19 100 PHE A O 1
ATOM 835 N N . MET A 1 101 ? 25.451 0.076 -7.143 1.00 80.75 101 MET A N 1
ATOM 836 C CA . MET A 1 101 ? 25.270 1.387 -6.502 1.00 80.75 101 MET A CA 1
ATOM 837 C C . MET A 1 101 ? 25.565 2.549 -7.457 1.00 80.75 101 MET A C 1
ATOM 839 O O . MET A 1 101 ? 25.910 3.645 -7.021 1.00 80.75 101 MET A O 1
ATOM 843 N N . HIS A 1 102 ? 25.466 2.311 -8.769 1.00 86.12 102 HIS A N 1
ATOM 844 C CA . HIS A 1 102 ? 25.725 3.358 -9.754 1.00 86.12 102 HIS A CA 1
ATOM 845 C C . HIS A 1 102 ? 24.721 4.494 -9.593 1.00 86.12 102 HIS A C 1
ATOM 847 O O . HIS A 1 102 ? 23.508 4.264 -9.634 1.00 86.12 102 HIS A O 1
ATOM 853 N N . ARG A 1 103 ? 25.245 5.709 -9.448 1.00 86.94 103 ARG A N 1
ATOM 854 C CA . ARG A 1 103 ? 24.466 6.942 -9.404 1.00 86.94 103 ARG A CA 1
ATOM 855 C C . ARG A 1 103 ? 24.566 7.638 -10.751 1.00 86.94 103 ARG A C 1
ATOM 857 O O . ARG A 1 103 ? 25.643 7.688 -11.344 1.00 86.94 103 ARG A O 1
ATOM 864 N N . ASN A 1 104 ? 23.445 8.149 -11.240 1.00 88.19 104 ASN A N 1
ATOM 865 C CA . ASN A 1 104 ? 23.443 8.980 -12.438 1.00 88.19 104 ASN A CA 1
ATOM 866 C C . ASN A 1 104 ? 24.022 10.380 -12.142 1.00 88.19 104 ASN A C 1
ATOM 868 O O . ASN A 1 104 ? 24.409 10.686 -11.013 1.00 88.19 104 ASN A O 1
ATOM 872 N N . ASN A 1 105 ? 24.032 11.265 -13.139 1.00 88.06 105 ASN A N 1
ATOM 873 C CA . ASN A 1 105 ? 24.555 12.631 -12.992 1.00 88.06 105 ASN A CA 1
ATOM 874 C C . ASN A 1 105 ? 23.757 13.495 -11.991 1.00 88.06 105 ASN A C 1
ATOM 876 O O . ASN A 1 105 ? 24.215 14.564 -11.606 1.00 88.06 105 ASN A O 1
ATOM 880 N N . GLN A 1 106 ? 22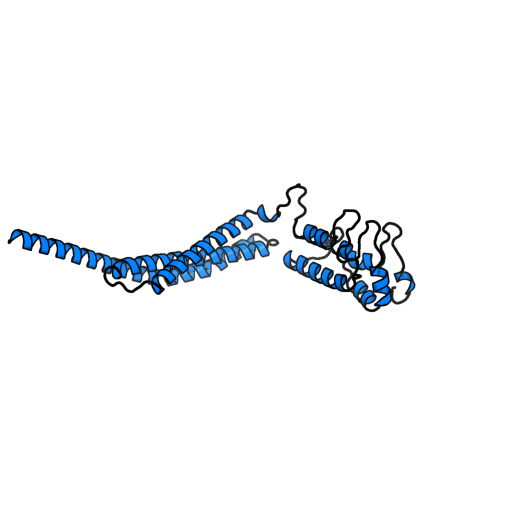.572 13.045 -11.567 1.00 84.56 106 GLN A N 1
ATOM 881 C CA . GLN A 1 106 ? 21.760 13.677 -10.521 1.00 84.56 106 GLN A CA 1
ATOM 882 C C . GLN A 1 106 ? 22.067 13.112 -9.123 1.00 84.56 106 GLN A C 1
ATOM 884 O O . GLN A 1 106 ? 21.414 13.477 -8.150 1.00 84.56 106 GLN A O 1
ATOM 889 N N . GLY A 1 107 ? 23.036 12.200 -9.007 1.00 87.56 107 GLY A N 1
ATOM 890 C CA . GLY A 1 107 ? 23.431 11.590 -7.742 1.00 87.56 107 GLY A CA 1
ATOM 891 C C . GLY A 1 107 ? 22.439 10.559 -7.197 1.00 87.56 107 GLY A C 1
ATOM 892 O O . GLY A 1 107 ? 22.620 10.120 -6.060 1.00 87.56 107 GLY A O 1
ATOM 893 N N . VAL A 1 108 ? 21.428 10.156 -7.977 1.00 87.62 108 VAL A N 1
ATOM 894 C CA . VAL A 1 108 ? 20.408 9.176 -7.572 1.00 87.62 108 VAL A CA 1
ATOM 895 C C . VAL A 1 108 ? 20.708 7.801 -8.150 1.00 87.62 108 VAL A C 1
ATOM 897 O O . VAL A 1 108 ? 21.241 7.679 -9.253 1.00 87.62 108 VAL A O 1
ATOM 900 N N . THR A 1 109 ? 20.367 6.757 -7.404 1.00 90.12 109 THR A N 1
ATOM 901 C CA . THR A 1 109 ? 20.408 5.374 -7.886 1.00 90.12 109 THR A CA 1
ATOM 902 C C . THR A 1 109 ? 19.114 5.007 -8.609 1.00 90.12 109 THR A C 1
ATOM 904 O O . THR A 1 109 ? 18.050 5.576 -8.367 1.00 90.12 109 THR A O 1
ATOM 907 N N . ALA A 1 110 ? 19.162 3.979 -9.459 1.00 86.94 110 ALA A N 1
ATOM 908 C CA . ALA A 1 110 ? 17.971 3.509 -10.167 1.00 86.94 110 ALA A CA 1
ATOM 909 C C . ALA A 1 110 ? 16.856 3.034 -9.219 1.00 86.94 110 ALA A C 1
ATOM 911 O O . ALA A 1 110 ? 15.678 3.159 -9.543 1.00 86.94 110 ALA A O 1
ATOM 912 N N . LYS A 1 111 ? 17.222 2.488 -8.052 1.00 86.56 111 LYS A N 1
ATOM 913 C CA . LYS A 1 111 ? 16.264 2.051 -7.033 1.00 86.56 111 LYS A CA 1
ATOM 914 C C . LYS A 1 111 ? 15.579 3.245 -6.375 1.00 86.56 111 LYS A C 1
ATOM 916 O O . LYS A 1 111 ? 14.357 3.256 -6.311 1.00 86.56 111 LYS A O 1
ATOM 921 N N . GLU A 1 112 ? 16.342 4.260 -5.972 1.00 86.25 112 GLU A N 1
ATOM 922 C CA . GLU A 1 112 ? 15.782 5.509 -5.436 1.00 86.25 112 GLU A CA 1
ATOM 923 C C . GLU A 1 112 ? 14.883 6.203 -6.472 1.00 86.25 112 GLU A C 1
ATOM 925 O O . GLU A 1 112 ? 13.805 6.690 -6.138 1.00 86.25 112 GLU A O 1
ATOM 930 N N . LEU A 1 113 ? 15.273 6.199 -7.752 1.00 86.50 113 LEU A N 1
ATOM 931 C CA . LEU A 1 113 ? 14.455 6.751 -8.835 1.00 86.50 113 LEU A CA 1
ATOM 932 C C . LEU A 1 113 ? 13.134 5.978 -9.021 1.00 86.50 113 LEU A C 1
ATOM 934 O O . LEU A 1 113 ? 12.087 6.581 -9.233 1.00 86.50 113 LEU A O 1
ATOM 938 N N . PHE A 1 114 ? 13.159 4.647 -8.906 1.00 85.81 114 PHE A N 1
ATOM 939 C CA . PHE A 1 114 ? 11.955 3.816 -8.997 1.00 85.81 114 PHE A CA 1
ATOM 940 C C . PHE A 1 114 ? 11.045 4.035 -7.785 1.00 85.81 114 PHE A C 1
ATOM 942 O O . PHE A 1 114 ? 9.846 4.258 -7.929 1.00 85.81 114 PHE A O 1
ATOM 949 N N . GLU A 1 115 ? 11.614 4.018 -6.581 1.00 83.50 115 GLU A N 1
ATOM 950 C CA . GLU A 1 115 ? 10.870 4.267 -5.350 1.00 83.50 115 GLU A CA 1
ATOM 951 C C . GLU A 1 115 ? 10.230 5.649 -5.379 1.00 83.50 115 GLU A C 1
ATOM 953 O O . GLU A 1 115 ? 9.040 5.755 -5.115 1.00 83.50 115 GLU A O 1
ATOM 958 N N . THR A 1 116 ? 10.948 6.699 -5.773 1.00 79.88 116 THR A N 1
ATOM 959 C CA . THR A 1 116 ? 10.361 8.043 -5.882 1.00 79.88 116 THR A CA 1
ATOM 960 C C . THR A 1 116 ? 9.216 8.105 -6.891 1.00 79.88 116 THR A C 1
ATOM 962 O O . THR A 1 116 ? 8.212 8.748 -6.599 1.00 79.88 116 THR A O 1
ATOM 965 N N . ALA A 1 117 ? 9.296 7.382 -8.012 1.00 76.75 117 ALA A N 1
ATOM 966 C CA . ALA A 1 117 ? 8.216 7.328 -8.995 1.00 76.75 117 ALA A CA 1
ATOM 967 C C . ALA A 1 117 ? 6.922 6.666 -8.469 1.00 76.75 117 ALA A C 1
ATOM 969 O O . ALA A 1 117 ? 5.834 7.057 -8.891 1.00 76.75 117 ALA A O 1
ATOM 970 N N . PHE A 1 118 ? 7.016 5.691 -7.551 1.00 72.44 118 PHE A N 1
ATOM 971 C CA . PHE A 1 118 ? 5.856 4.934 -7.039 1.00 72.44 118 PHE A CA 1
ATOM 972 C C . PHE A 1 118 ? 5.430 5.261 -5.604 1.00 72.44 118 PHE A C 1
ATOM 974 O O . PHE A 1 118 ? 4.278 5.031 -5.243 1.00 72.44 118 PHE A O 1
ATOM 981 N N . THR A 1 119 ? 6.332 5.774 -4.769 1.00 68.12 119 THR A N 1
ATOM 982 C CA . THR A 1 119 ? 6.062 6.117 -3.360 1.00 68.12 119 THR A CA 1
ATOM 983 C C . THR A 1 119 ? 5.690 7.582 -3.177 1.00 68.12 119 THR A C 1
ATOM 985 O O . THR A 1 119 ? 4.986 7.915 -2.223 1.00 68.12 119 THR A O 1
ATOM 988 N N . VAL A 1 120 ? 6.105 8.456 -4.100 1.00 56.31 120 VAL A N 1
ATOM 989 C CA . VAL A 1 120 ? 5.762 9.876 -4.083 1.00 56.31 120 VAL A CA 1
ATOM 990 C C . VAL A 1 120 ? 4.840 10.133 -5.264 1.00 56.31 120 VAL A C 1
ATOM 992 O O . VAL A 1 120 ? 5.296 10.229 -6.403 1.00 56.31 120 VAL A O 1
ATOM 995 N N . PRO A 1 121 ? 3.524 10.244 -5.039 1.00 48.78 121 PRO A N 1
ATOM 996 C CA . PRO A 1 121 ? 2.639 10.677 -6.098 1.00 48.78 121 PRO A CA 1
ATOM 997 C C . PRO A 1 121 ? 3.089 12.094 -6.427 1.00 48.78 121 PRO A C 1
ATOM 999 O O . PRO A 1 121 ? 3.162 12.940 -5.535 1.00 48.78 121 PRO A O 1
ATOM 1002 N N . ARG A 1 122 ? 3.496 12.307 -7.677 1.00 41.91 122 ARG A N 1
ATOM 1003 C CA . ARG A 1 122 ? 4.080 13.552 -8.173 1.00 41.91 122 ARG A CA 1
ATOM 1004 C C . ARG A 1 122 ? 3.036 14.673 -8.146 1.00 41.91 122 ARG A C 1
ATOM 1006 O O . ARG A 1 122 ? 2.489 15.049 -9.175 1.00 41.91 122 ARG A O 1
ATOM 1013 N N . G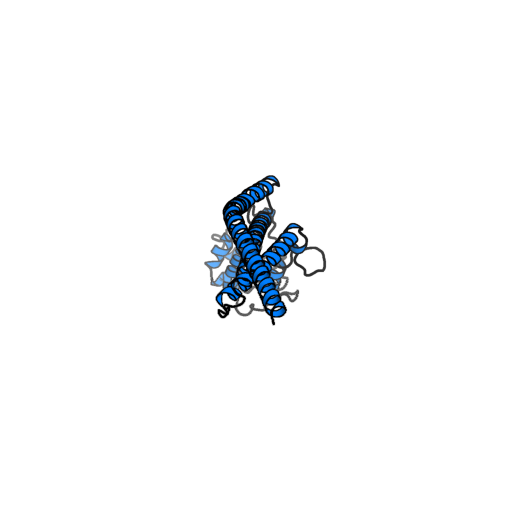LY A 1 123 ? 2.733 15.161 -6.948 1.00 45.31 123 GLY A N 1
ATOM 1014 C CA . GLY A 1 123 ? 2.126 16.453 -6.691 1.00 45.31 123 GLY A CA 1
ATOM 1015 C C . GLY A 1 123 ? 3.223 17.506 -6.755 1.00 45.31 123 GLY A C 1
ATOM 1016 O O . GLY A 1 123 ? 4.338 17.278 -6.293 1.00 45.31 123 GLY A O 1
ATOM 1017 N N . ASN A 1 124 ? 2.913 18.646 -7.355 1.00 48.94 124 ASN A N 1
ATOM 1018 C CA . ASN A 1 124 ? 3.818 19.776 -7.570 1.00 48.94 124 ASN A CA 1
ATOM 1019 C C . ASN A 1 124 ? 4.242 20.507 -6.272 1.00 48.94 124 ASN A C 1
ATOM 1021 O O . ASN A 1 124 ? 4.765 21.614 -6.322 1.00 48.94 124 ASN A O 1
ATOM 1025 N N . ASP A 1 125 ? 4.037 19.901 -5.105 1.00 50.75 125 ASP A N 1
ATOM 1026 C CA . ASP A 1 125 ? 4.238 20.553 -3.821 1.00 50.75 125 ASP A CA 1
ATOM 1027 C C . ASP A 1 125 ? 5.377 19.858 -3.079 1.00 50.75 125 ASP A C 1
ATOM 1029 O O . ASP A 1 125 ? 5.403 18.636 -2.950 1.00 50.75 125 ASP A O 1
ATOM 1033 N N . ASN A 1 126 ? 6.309 20.650 -2.548 1.00 53.38 126 ASN A N 1
ATOM 1034 C CA . ASN A 1 126 ? 7.540 20.244 -1.851 1.00 53.38 126 ASN A CA 1
ATOM 1035 C C . ASN A 1 126 ? 7.329 19.428 -0.552 1.00 53.38 126 ASN A C 1
ATOM 1037 O O . ASN A 1 126 ? 8.199 19.385 0.320 1.00 53.38 126 ASN A O 1
ATOM 1041 N N . ARG A 1 127 ? 6.176 18.784 -0.372 1.00 47.84 127 ARG A N 1
ATOM 1042 C CA . ARG A 1 127 ? 5.854 17.947 0.777 1.00 47.84 127 ARG A CA 1
ATOM 1043 C C . ARG A 1 127 ? 5.971 16.488 0.361 1.00 47.84 127 ARG A C 1
ATOM 1045 O O . ARG A 1 127 ? 5.162 15.973 -0.398 1.00 47.84 127 ARG A O 1
ATOM 1052 N N . ARG A 1 128 ? 6.981 15.817 0.915 1.00 48.62 128 ARG A N 1
ATOM 1053 C CA . ARG A 1 128 ? 7.256 14.373 0.807 1.00 48.62 128 ARG A CA 1
ATOM 1054 C C . ARG A 1 128 ? 6.188 13.526 1.521 1.00 48.62 128 ARG A C 1
ATOM 1056 O O . ARG A 1 128 ? 6.516 12.690 2.356 1.00 48.62 128 ARG A O 1
ATOM 1063 N N . VAL A 1 129 ? 4.908 13.795 1.280 1.00 44.75 129 VAL A N 1
ATOM 1064 C CA . VAL A 1 129 ? 3.787 13.118 1.936 1.00 44.75 129 VAL A CA 1
ATOM 1065 C C . VAL A 1 129 ? 2.908 12.446 0.880 1.00 44.75 129 VAL A C 1
ATOM 1067 O O . VAL A 1 129 ? 2.603 13.063 -0.139 1.00 44.75 129 VAL A O 1
ATOM 1070 N N . PRO A 1 130 ? 2.505 11.181 1.081 1.00 51.00 130 PRO A N 1
ATOM 1071 C CA . PRO A 1 130 ? 1.728 10.447 0.091 1.00 51.00 130 PRO A CA 1
ATOM 1072 C C . PRO A 1 130 ? 0.360 11.112 -0.143 1.00 51.00 130 PRO A C 1
ATOM 1074 O O . PRO A 1 130 ? -0.407 11.346 0.794 1.00 51.00 130 PRO A O 1
ATOM 1077 N N . VAL A 1 131 ? 0.035 11.377 -1.414 1.00 53.59 131 VAL A N 1
ATOM 1078 C CA . VAL A 1 131 ? -1.213 12.026 -1.884 1.00 53.59 131 VAL A CA 1
ATOM 1079 C C . VAL A 1 131 ? -2.486 11.272 -1.475 1.00 53.59 131 VAL A C 1
ATOM 1081 O O . VAL A 1 131 ? -3.555 11.874 -1.403 1.00 53.59 131 VAL A O 1
ATOM 1084 N N . LEU A 1 132 ? -2.392 9.993 -1.090 1.00 51.72 132 LEU A N 1
ATOM 1085 C CA . LEU A 1 132 ? -3.548 9.228 -0.605 1.00 51.72 132 LEU A CA 1
ATOM 1086 C C . LEU A 1 132 ? -4.167 9.778 0.694 1.00 51.72 132 LEU A C 1
ATOM 1088 O O . LEU A 1 132 ? -5.319 9.463 0.988 1.00 51.72 132 LEU A O 1
ATOM 1092 N N . ARG A 1 133 ? -3.463 10.642 1.443 1.00 51.25 133 ARG A N 1
ATOM 1093 C CA . ARG A 1 133 ? -3.972 11.202 2.707 1.00 51.25 133 ARG A CA 1
ATOM 1094 C C . ARG A 1 133 ? -5.124 12.205 2.532 1.00 51.25 133 ARG A C 1
ATOM 1096 O O . ARG A 1 133 ? -5.848 12.441 3.491 1.00 51.25 133 ARG A O 1
ATOM 1103 N N . HIS A 1 134 ? -5.303 12.799 1.349 1.00 56.00 134 HIS A N 1
ATOM 1104 C CA . HIS A 1 134 ? -6.271 13.892 1.150 1.00 56.00 134 HIS A CA 1
ATOM 1105 C C . HIS A 1 134 ? -7.684 13.451 0.746 1.00 56.00 134 HIS A C 1
ATOM 1107 O O . HIS A 1 134 ? -8.560 14.302 0.607 1.00 56.00 134 HIS A O 1
ATOM 1113 N N . SER A 1 135 ? -7.939 12.150 0.562 1.00 63.28 135 SER A N 1
ATOM 1114 C CA . SER A 1 135 ? -9.296 11.699 0.241 1.00 63.28 135 SER A CA 1
ATOM 1115 C C . SER A 1 135 ? -10.121 11.487 1.521 1.00 63.28 135 SER A C 1
ATOM 1117 O O . SER A 1 135 ? -9.648 10.813 2.442 1.00 63.28 135 SER A O 1
ATOM 1119 N N . PRO A 1 136 ? -11.362 12.009 1.598 1.00 65.31 136 PRO A N 1
ATOM 1120 C CA . PRO A 1 136 ? -12.225 11.804 2.763 1.00 65.31 136 PRO A CA 1
ATOM 1121 C C . PRO A 1 136 ? -12.471 10.311 3.038 1.00 65.31 136 PRO A C 1
ATOM 1123 O O . PRO A 1 136 ? -12.513 9.901 4.193 1.00 65.31 136 PRO A O 1
ATOM 1126 N N . PHE A 1 137 ? -12.517 9.478 1.992 1.00 65.62 137 PHE A N 1
ATOM 1127 C CA . PHE A 1 137 ? -12.679 8.025 2.103 1.00 65.62 137 PHE A CA 1
ATOM 1128 C C . PHE A 1 137 ? -11.517 7.331 2.824 1.00 65.62 137 PHE A C 1
ATOM 1130 O O . PHE A 1 137 ? -11.753 6.433 3.629 1.00 65.62 137 PHE A O 1
ATOM 1137 N N . PHE A 1 138 ? -10.271 7.752 2.574 1.00 66.44 138 PHE A N 1
ATOM 1138 C CA . PHE A 1 138 ? -9.101 7.185 3.247 1.00 66.44 138 PHE A CA 1
ATOM 1139 C C . PHE A 1 138 ? -9.106 7.512 4.745 1.00 66.44 138 PHE A C 1
ATOM 1141 O O . PHE A 1 138 ? -8.827 6.643 5.566 1.00 66.44 138 PHE A O 1
ATOM 1148 N N . ILE A 1 139 ? -9.508 8.733 5.112 1.00 69.81 139 ILE A N 1
ATOM 1149 C CA . ILE A 1 139 ? -9.625 9.146 6.518 1.00 69.81 139 ILE A CA 1
ATOM 1150 C C . ILE A 1 139 ? -10.708 8.327 7.231 1.00 69.81 139 ILE A C 1
ATOM 1152 O O . ILE A 1 139 ? -10.453 7.788 8.308 1.00 69.81 139 ILE A O 1
ATOM 1156 N N . THR A 1 140 ? -11.892 8.180 6.627 1.00 72.50 140 THR A N 1
ATOM 1157 C CA . THR A 1 140 ? -12.977 7.367 7.199 1.00 72.50 140 THR A CA 1
ATOM 1158 C C . THR A 1 140 ? -12.559 5.906 7.370 1.00 72.50 140 THR A C 1
ATOM 1160 O O . THR A 1 140 ? -12.824 5.315 8.416 1.00 72.50 140 THR A O 1
ATOM 1163 N N . PHE A 1 141 ? -11.858 5.341 6.383 1.00 78.38 141 PHE A N 1
ATOM 1164 C CA . PHE A 1 141 ? -11.307 3.989 6.451 1.00 78.38 141 PHE A CA 1
ATOM 1165 C C . PHE A 1 141 ? -10.335 3.823 7.628 1.00 78.38 141 PHE A C 1
ATOM 1167 O O . PHE A 1 141 ? -10.538 2.944 8.464 1.00 78.38 141 PHE A O 1
ATOM 1174 N N . THR A 1 142 ? -9.325 4.691 7.746 1.00 76.00 142 THR A N 1
ATOM 1175 C CA . THR A 1 142 ? -8.303 4.587 8.801 1.00 76.00 142 THR A CA 1
ATOM 1176 C C . THR A 1 142 ? -8.890 4.758 10.203 1.00 76.00 142 THR A C 1
ATOM 1178 O O . THR A 1 142 ? -8.501 4.039 11.124 1.00 76.00 142 THR A O 1
ATOM 1181 N N . ILE A 1 143 ? -9.841 5.681 10.380 1.00 81.25 143 ILE A N 1
ATOM 1182 C CA . ILE A 1 143 ? -10.504 5.890 11.675 1.00 81.25 143 ILE A CA 1
ATOM 1183 C C . ILE A 1 143 ? -11.343 4.662 12.053 1.00 81.25 143 ILE A C 1
ATOM 1185 O O . ILE A 1 143 ? -11.231 4.176 13.178 1.00 81.25 143 ILE A O 1
ATOM 1189 N N . SER A 1 144 ? -12.143 4.131 11.120 1.00 72.44 144 SER A N 1
ATOM 1190 C CA . SER A 1 144 ? -12.971 2.943 11.368 1.00 72.44 144 SER A CA 1
ATOM 1191 C C . SER A 1 144 ? -12.123 1.717 11.716 1.00 72.44 144 SER A C 1
ATOM 1193 O O . SER A 1 144 ? -12.469 0.979 12.635 1.00 72.44 144 SER A O 1
ATOM 1195 N N . ASP A 1 145 ? -10.998 1.522 11.026 1.00 82.88 145 ASP A N 1
ATOM 1196 C CA . ASP A 1 145 ? -10.078 0.403 11.259 1.00 82.88 145 ASP A CA 1
ATOM 1197 C C . ASP A 1 145 ? -9.415 0.488 12.633 1.00 82.88 145 ASP A C 1
ATOM 1199 O O . ASP A 1 145 ? -9.442 -0.465 13.410 1.00 82.88 145 ASP A O 1
ATOM 1203 N N . THR A 1 146 ? -8.945 1.681 12.998 1.00 82.50 146 THR A N 1
ATOM 1204 C CA . THR A 1 146 ? -8.349 1.936 14.315 1.00 82.50 146 THR A CA 1
ATOM 1205 C C . THR A 1 146 ? -9.341 1.638 15.442 1.00 82.50 146 THR A C 1
ATOM 1207 O O . THR A 1 146 ? -9.014 0.937 16.400 1.00 82.50 146 THR A O 1
ATOM 1210 N N . ILE A 1 147 ? -10.574 2.138 15.320 1.00 84.81 147 ILE A N 1
ATOM 1211 C CA . ILE A 1 147 ? -11.636 1.911 16.305 1.00 84.81 147 ILE A CA 1
ATOM 1212 C C . ILE A 1 147 ? -11.994 0.419 16.386 1.00 84.81 147 ILE A C 1
ATOM 1214 O O . ILE A 1 147 ? -12.153 -0.113 17.487 1.00 84.81 147 ILE A O 1
ATOM 1218 N N . SER A 1 148 ? -12.074 -0.268 15.243 1.00 80.69 148 SER A N 1
ATOM 1219 C CA . SER A 1 148 ? -12.348 -1.705 15.179 1.00 80.69 148 SER A CA 1
ATOM 1220 C C . SER A 1 148 ? -11.289 -2.522 15.915 1.00 80.69 148 SER A C 1
ATOM 1222 O O . SER A 1 148 ? -11.627 -3.395 16.714 1.00 80.69 148 SER A O 1
ATOM 1224 N N . LEU A 1 149 ? -10.009 -2.225 15.681 1.00 82.00 149 LEU A N 1
ATOM 1225 C CA . LEU A 1 149 ? -8.892 -2.948 16.283 1.00 82.00 149 LEU A CA 1
ATOM 1226 C C . LEU A 1 149 ? -8.831 -2.739 17.797 1.00 82.00 149 LEU A C 1
ATOM 1228 O O . LEU A 1 149 ? -8.704 -3.710 18.543 1.00 82.00 149 LEU A O 1
ATOM 1232 N N . ILE A 1 150 ? -8.990 -1.496 18.264 1.00 86.12 150 ILE A N 1
ATOM 1233 C CA . ILE A 1 150 ? -9.023 -1.180 19.701 1.00 86.12 150 ILE A CA 1
ATOM 1234 C C . ILE A 1 150 ? -10.208 -1.880 20.371 1.00 86.12 150 ILE A C 1
ATOM 1236 O O . ILE A 1 150 ? -10.056 -2.466 21.443 1.00 86.12 150 ILE A O 1
ATOM 1240 N N . CYS A 1 151 ? -11.380 -1.877 19.734 1.00 75.50 151 CYS A N 1
ATOM 1241 C CA . CYS A 1 151 ? -12.571 -2.517 20.281 1.00 75.50 151 CYS A CA 1
ATOM 1242 C C . CYS A 1 151 ? -12.425 -4.047 20.342 1.00 75.50 151 CYS A C 1
ATOM 1244 O O . CYS A 1 151 ? -12.714 -4.658 21.374 1.00 75.50 151 CYS A O 1
ATOM 1246 N N . SER A 1 152 ? -11.878 -4.661 19.288 1.00 85.00 152 SER A N 1
ATOM 1247 C CA . SER A 1 152 ? -11.574 -6.094 19.250 1.00 85.00 152 SER A CA 1
ATOM 1248 C C . SER A 1 152 ? -10.567 -6.501 20.324 1.00 85.00 152 SER A C 1
ATOM 1250 O O . SER A 1 152 ? -10.770 -7.500 21.012 1.00 85.00 152 SER A O 1
ATOM 1252 N N . LEU A 1 153 ? -9.491 -5.725 20.488 1.00 80.69 153 LEU A N 1
ATOM 1253 C CA . LEU A 1 153 ? -8.457 -5.987 21.488 1.00 80.69 153 LEU A CA 1
ATOM 1254 C C . LEU A 1 153 ? -9.016 -5.859 22.909 1.00 80.69 153 LEU A C 1
ATOM 1256 O O . LEU A 1 153 ? -8.730 -6.689 23.770 1.00 80.69 153 LEU A O 1
ATOM 1260 N N . THR A 1 154 ? -9.868 -4.857 23.134 1.00 79.62 154 THR A N 1
ATOM 1261 C CA . THR A 1 154 ? -10.556 -4.653 24.415 1.00 79.62 154 THR A CA 1
ATOM 1262 C C . THR A 1 154 ? -11.497 -5.817 24.727 1.00 79.62 154 THR A C 1
ATOM 1264 O O . THR A 1 154 ? -11.462 -6.355 25.832 1.00 79.62 154 THR A O 1
ATOM 1267 N N . SER A 1 155 ? -12.297 -6.259 23.751 1.00 80.00 155 SER A N 1
ATOM 1268 C CA . SER A 1 155 ? -13.190 -7.410 23.916 1.00 80.00 155 SER A CA 1
ATOM 1269 C C . SER A 1 155 ? -12.412 -8.694 24.220 1.00 80.00 155 SER A C 1
ATOM 1271 O O . SER A 1 155 ? -12.715 -9.387 25.194 1.00 80.00 155 SER A O 1
ATOM 1273 N N . LEU A 1 156 ? -11.343 -8.964 23.465 1.00 80.19 156 LEU A N 1
ATOM 1274 C CA . LEU A 1 156 ? -10.442 -10.085 23.720 1.00 80.19 156 LEU A CA 1
ATOM 1275 C C . LEU A 1 156 ? -9.875 -10.029 25.143 1.00 80.19 156 LEU A C 1
ATOM 1277 O O . LEU A 1 156 ? -9.898 -11.034 25.848 1.00 80.19 156 LEU A O 1
ATOM 1281 N N . GLY A 1 157 ? -9.438 -8.850 25.595 1.00 78.12 157 GLY A N 1
ATOM 1282 C CA . GLY A 1 157 ? -8.985 -8.627 26.966 1.00 78.12 157 GLY A CA 1
ATOM 1283 C C . GLY A 1 157 ? -10.056 -8.956 28.008 1.00 78.12 157 GLY A C 1
ATOM 1284 O O . GLY A 1 157 ? -9.750 -9.586 29.016 1.00 78.12 157 GLY A O 1
ATOM 1285 N N . THR A 1 158 ? -11.323 -8.610 27.760 1.00 74.69 158 THR A N 1
ATOM 1286 C CA . THR A 1 158 ? -12.426 -8.960 28.672 1.00 74.69 158 THR A CA 1
ATOM 1287 C C . THR A 1 158 ? -12.741 -10.456 28.691 1.00 74.69 158 THR A C 1
ATOM 1289 O O . THR A 1 158 ? -12.974 -10.997 29.768 1.00 74.69 158 THR A O 1
ATOM 1292 N N . PHE A 1 159 ? -12.678 -11.150 27.551 1.00 75.56 159 PHE A N 1
ATOM 1293 C CA . PHE A 1 159 ? -12.861 -12.605 27.494 1.00 75.56 159 PHE A CA 1
ATOM 1294 C C . PHE A 1 159 ? -11.701 -13.361 28.137 1.00 75.56 159 PHE A C 1
ATOM 1296 O O . PHE A 1 159 ? -11.928 -14.278 28.925 1.00 75.56 159 PHE A O 1
ATOM 1303 N N . LEU A 1 160 ? -10.463 -12.944 27.865 1.00 70.00 160 LEU A N 1
ATOM 1304 C CA . LEU A 1 160 ? -9.285 -13.485 28.534 1.00 70.00 160 LEU A CA 1
ATOM 1305 C C . LEU A 1 160 ? -9.363 -13.221 30.036 1.00 70.00 160 LEU A C 1
ATOM 1307 O O . LEU A 1 160 ? -9.198 -14.142 30.816 1.00 70.00 160 LEU A O 1
ATOM 1311 N N . SER A 1 161 ? -9.738 -12.014 30.465 1.00 69.56 161 SER A N 1
ATOM 1312 C CA . SER A 1 161 ? -9.925 -11.709 31.887 1.00 69.56 161 SER A CA 1
ATOM 1313 C C . SER A 1 161 ? -10.990 -12.579 32.564 1.00 69.56 161 SER A C 1
ATOM 1315 O O . SER A 1 161 ? -10.921 -12.738 33.780 1.00 69.56 161 SER A O 1
ATOM 1317 N N . ILE A 1 162 ? -11.969 -13.112 31.827 1.00 69.44 162 ILE A N 1
ATOM 1318 C CA . ILE A 1 162 ? -12.950 -14.073 32.351 1.00 69.44 162 ILE A CA 1
ATOM 1319 C C . ILE A 1 162 ? -12.334 -15.477 32.433 1.00 69.44 162 ILE A C 1
ATOM 1321 O O . ILE A 1 162 ? -12.506 -16.146 33.446 1.00 69.44 162 ILE A O 1
ATOM 1325 N N . LEU A 1 163 ? -11.593 -15.907 31.405 1.00 66.25 163 LEU A N 1
ATOM 1326 C CA . LEU A 1 163 ? -10.953 -17.230 31.344 1.00 66.25 163 LEU A CA 1
ATOM 1327 C C . LEU A 1 163 ? -9.791 -17.393 32.335 1.00 66.25 163 LEU A C 1
ATOM 1329 O O . LEU A 1 163 ? -9.573 -18.491 32.838 1.00 66.25 163 LEU A O 1
ATOM 1333 N N . THR A 1 164 ? -9.055 -16.319 32.624 1.00 67.56 164 THR A N 1
ATOM 1334 C CA . THR A 1 164 ? -7.883 -16.333 33.515 1.00 67.56 164 THR A CA 1
ATOM 1335 C C . THR A 1 164 ? -8.218 -15.924 34.954 1.00 67.56 164 THR A C 1
ATOM 1337 O O . THR A 1 164 ? -7.324 -15.891 35.798 1.00 67.56 164 THR A O 1
ATOM 1340 N N . SER A 1 165 ? -9.477 -15.578 35.258 1.00 62.25 165 SER A N 1
ATOM 1341 C CA . SER A 1 165 ? -9.874 -15.179 36.613 1.00 62.25 165 SER A CA 1
ATOM 1342 C C . SER A 1 165 ? -9.813 -16.381 37.563 1.00 62.25 165 SER A C 1
ATOM 1344 O O . SER A 1 165 ? -10.478 -17.384 37.296 1.00 62.25 165 SER A O 1
ATOM 1346 N N . PRO A 1 166 ? -9.110 -16.291 38.707 1.00 59.88 166 PRO A N 1
ATOM 1347 C CA . PRO A 1 166 ? -9.259 -17.277 39.768 1.00 59.88 166 PRO A CA 1
ATOM 1348 C C . PRO A 1 166 ? -10.717 -17.275 40.259 1.00 59.88 166 PRO A C 1
ATOM 1350 O O . PRO A 1 166 ? -11.338 -16.219 40.412 1.00 59.88 166 PRO A O 1
ATOM 1353 N N . PHE A 1 167 ? -11.288 -18.469 40.425 1.00 55.72 167 PHE A N 1
ATOM 1354 C CA . PHE A 1 167 ? -12.672 -18.706 40.845 1.00 55.72 167 PHE A CA 1
ATOM 1355 C C . PHE A 1 167 ? -12.875 -18.319 42.323 1.00 55.72 167 PHE A C 1
ATOM 1357 O O . PHE A 1 167 ? -12.942 -19.181 43.194 1.00 55.72 167 PHE A O 1
ATOM 1364 N N . GLU A 1 168 ? -12.986 -17.028 42.635 1.00 54.69 168 GLU A N 1
ATOM 1365 C CA . GLU A 1 168 ? -13.457 -16.582 43.953 1.00 54.69 168 GLU A CA 1
ATOM 1366 C C . GLU A 1 168 ? -14.980 -16.369 43.937 1.00 54.69 168 GLU A C 1
ATOM 1368 O O . GLU A 1 168 ? -15.526 -15.508 43.245 1.00 54.69 168 GLU A O 1
ATOM 1373 N N . TYR A 1 169 ? -15.674 -17.215 44.700 1.00 54.66 169 TYR A N 1
ATOM 1374 C CA . TYR A 1 169 ? -17.122 -17.450 44.663 1.00 54.66 169 TYR A CA 1
ATOM 1375 C C . TYR A 1 169 ? -17.976 -16.260 45.161 1.00 54.66 169 TYR A C 1
ATOM 1377 O O . TYR A 1 169 ? -19.113 -16.083 44.727 1.00 54.66 169 TYR A O 1
ATOM 1385 N N . GLU A 1 170 ? -17.436 -15.401 46.033 1.00 54.34 170 GLU A N 1
ATOM 1386 C CA . GLU A 1 170 ? -18.217 -14.413 46.805 1.00 54.34 170 GLU A CA 1
ATOM 1387 C C . GLU A 1 170 ? -18.735 -13.201 45.997 1.00 54.34 170 GLU A C 1
ATOM 1389 O O . GLU A 1 170 ? -19.747 -12.612 46.366 1.00 54.34 170 GLU A O 1
ATOM 1394 N N . ASN A 1 171 ? -18.131 -12.852 44.851 1.00 59.88 171 ASN A N 1
ATOM 1395 C CA . ASN A 1 171 ? -18.567 -11.721 44.000 1.00 59.88 171 ASN A CA 1
ATOM 1396 C C . ASN A 1 171 ? -18.846 -12.110 42.535 1.00 59.88 171 ASN A C 1
ATOM 1398 O O . ASN A 1 171 ? -19.076 -11.253 41.666 1.00 59.88 171 ASN A O 1
ATOM 1402 N N . PHE A 1 172 ? -18.836 -13.412 42.251 1.00 61.81 172 PHE A N 1
ATOM 1403 C CA . PHE A 1 172 ? -18.836 -13.958 40.898 1.00 61.81 172 PHE A CA 1
ATOM 1404 C C . PHE A 1 172 ? -20.157 -13.692 40.161 1.00 61.81 172 PHE A C 1
ATOM 1406 O O . PHE A 1 172 ? -20.163 -13.217 39.027 1.00 61.81 172 PHE A O 1
ATOM 1413 N N . HIS A 1 173 ? -21.300 -13.882 40.826 1.00 60.97 173 HIS A N 1
ATOM 1414 C CA . HIS A 1 173 ? -22.613 -13.798 40.174 1.00 60.97 173 HIS A CA 1
ATOM 1415 C C . HIS A 1 173 ? -23.012 -12.394 39.692 1.00 60.97 173 HIS A C 1
ATOM 1417 O O . HIS A 1 173 ? -23.874 -12.286 38.824 1.00 60.97 173 HIS A O 1
ATOM 1423 N N . HIS A 1 174 ? -22.405 -11.322 40.216 1.00 59.53 174 HIS A N 1
ATOM 1424 C CA . HIS A 1 174 ? -22.707 -9.952 39.781 1.00 59.53 174 HIS A CA 1
ATOM 1425 C C . HIS A 1 174 ? -21.673 -9.403 38.787 1.00 59.53 174 HIS A C 1
ATOM 1427 O O . HIS A 1 174 ? -22.033 -8.713 37.835 1.00 59.53 174 HIS A O 1
ATOM 1433 N N . SER A 1 175 ? -20.385 -9.692 38.989 1.00 62.31 175 SER A N 1
ATOM 1434 C CA . SER A 1 175 ? -19.302 -9.153 38.153 1.00 62.31 175 SER A CA 1
ATOM 1435 C C . SER A 1 175 ? -19.140 -9.898 36.822 1.00 62.31 175 SER A C 1
ATOM 1437 O O . SER A 1 175 ? -18.864 -9.269 35.798 1.00 62.31 175 SER A O 1
ATOM 1439 N N . LEU A 1 176 ? -19.382 -11.212 36.811 1.00 68.69 176 LEU A N 1
ATOM 1440 C CA . LEU A 1 176 ? -19.274 -12.068 35.630 1.00 68.69 176 LEU A CA 1
ATOM 1441 C C . LEU A 1 176 ? -20.260 -11.697 34.506 1.00 68.69 176 LEU A C 1
ATOM 1443 O O . LEU A 1 176 ? -19.803 -11.449 33.389 1.00 68.69 176 LEU A O 1
ATOM 1447 N N . PRO A 1 177 ? -21.583 -11.596 34.746 1.00 68.50 177 PRO A N 1
ATOM 1448 C CA . PRO A 1 177 ? -22.531 -11.264 33.682 1.00 68.50 177 PRO A CA 1
ATOM 1449 C C . PRO A 1 177 ? -22.312 -9.862 33.106 1.00 68.50 177 PRO A C 1
ATOM 1451 O O . PRO A 1 177 ? -22.498 -9.679 31.910 1.00 68.50 177 PRO A O 1
ATOM 1454 N N . VAL A 1 178 ? -21.860 -8.885 33.903 1.00 67.75 178 VAL A N 1
ATOM 1455 C CA . VAL A 1 178 ? -21.565 -7.524 33.417 1.00 67.75 178 VAL A CA 1
ATOM 1456 C C . VAL A 1 178 ? -20.338 -7.515 32.504 1.00 67.75 178 VAL A C 1
ATOM 1458 O O . VAL A 1 178 ? -20.378 -6.920 31.428 1.00 67.75 178 VAL A O 1
ATOM 1461 N N . ARG A 1 179 ? -19.259 -8.206 32.896 1.00 70.19 179 ARG A N 1
ATOM 1462 C CA . ARG A 1 179 ? -18.045 -8.336 32.073 1.00 70.19 179 ARG A CA 1
ATOM 1463 C C . ARG A 1 179 ? -18.310 -9.116 30.786 1.00 70.19 179 ARG A C 1
ATOM 1465 O O . ARG A 1 179 ? -17.826 -8.720 29.730 1.00 70.19 179 ARG A O 1
ATOM 1472 N N . LEU A 1 180 ? -19.132 -10.162 30.856 1.00 73.62 180 LEU A N 1
ATOM 1473 C CA . LEU A 1 180 ? -19.565 -10.932 29.690 1.00 73.62 180 LEU A CA 1
ATOM 1474 C C . LEU A 1 180 ? -20.420 -10.082 28.740 1.00 73.62 180 LEU A C 1
ATOM 1476 O O . LEU A 1 180 ? -20.222 -10.113 27.528 1.00 73.62 180 LEU A O 1
ATOM 1480 N N . HIS A 1 181 ? -21.334 -9.279 29.287 1.00 69.56 181 HIS A N 1
ATOM 1481 C CA . HIS A 1 181 ? -22.180 -8.398 28.490 1.00 69.56 181 HIS A CA 1
ATOM 1482 C C . HIS A 1 181 ? -21.367 -7.322 27.764 1.00 69.56 181 HIS A C 1
ATOM 1484 O O . HIS A 1 181 ? -21.592 -7.074 26.580 1.00 69.56 181 HIS A O 1
ATOM 1490 N N . LEU A 1 182 ? -20.385 -6.735 28.456 1.00 68.25 182 LEU A N 1
ATOM 1491 C CA . LEU A 1 182 ? -19.468 -5.750 27.887 1.00 68.25 182 LEU A CA 1
ATOM 1492 C C . LEU A 1 182 ? -18.594 -6.366 26.781 1.00 68.25 182 LEU A C 1
ATOM 1494 O O . LEU A 1 182 ? -18.446 -5.764 25.720 1.00 68.25 182 LEU A O 1
ATOM 1498 N N . GLY A 1 183 ? -18.099 -7.593 26.979 1.00 72.75 183 GLY A N 1
ATOM 1499 C CA . GLY A 1 183 ? -17.361 -8.341 25.957 1.00 72.75 183 GLY A CA 1
ATOM 1500 C C . GLY A 1 183 ? -18.185 -8.585 24.689 1.00 72.75 183 GLY A C 1
ATOM 1501 O O . GLY A 1 183 ? -17.718 -8.275 23.592 1.00 72.75 183 GLY A O 1
ATOM 1502 N N . PHE A 1 184 ? -19.432 -9.050 24.828 1.00 70.69 184 PHE A N 1
ATOM 1503 C CA . PHE A 1 184 ? -20.356 -9.256 23.703 1.00 70.69 184 PHE A CA 1
ATOM 1504 C C . PHE A 1 184 ? -20.725 -7.956 22.970 1.00 70.69 184 PHE A C 1
ATOM 1506 O O . PHE A 1 184 ? -20.770 -7.944 21.740 1.00 70.69 184 PHE A O 1
ATOM 1513 N N . ALA A 1 185 ? -20.953 -6.855 23.693 1.00 70.12 185 ALA A N 1
ATOM 1514 C CA . ALA A 1 185 ? -21.249 -5.557 23.082 1.00 70.12 185 ALA A CA 1
ATOM 1515 C C . ALA A 1 185 ? -20.066 -5.032 22.247 1.00 70.12 185 ALA A C 1
ATOM 1517 O O . ALA A 1 185 ? -20.255 -4.559 21.124 1.00 70.12 185 ALA A O 1
ATOM 1518 N N . LEU A 1 186 ? -18.840 -5.175 22.762 1.00 71.25 186 LEU A N 1
ATOM 1519 C CA . LEU A 1 186 ? -17.619 -4.812 22.040 1.00 71.25 186 LEU A CA 1
ATOM 1520 C C . LEU A 1 186 ? -17.370 -5.732 20.828 1.00 71.25 186 LEU A C 1
ATOM 1522 O O . LEU A 1 186 ? -16.963 -5.246 19.775 1.00 71.25 186 LEU A O 1
ATOM 1526 N N . LEU A 1 187 ? -17.679 -7.036 20.918 1.00 73.88 187 LEU A N 1
ATOM 1527 C CA . LEU A 1 187 ? -17.610 -7.943 19.759 1.00 73.88 187 LEU A CA 1
ATOM 1528 C C . LEU A 1 187 ? -18.545 -7.503 18.634 1.00 73.88 187 LEU A C 1
ATOM 1530 O O . LEU A 1 187 ? -18.136 -7.473 17.475 1.00 73.88 187 LEU A O 1
ATOM 1534 N N . PHE A 1 188 ? -19.783 -7.139 18.967 1.00 71.81 188 PHE A N 1
ATOM 1535 C CA . PHE A 1 188 ? -20.749 -6.679 17.976 1.00 71.81 188 PHE A CA 1
ATOM 1536 C C . PHE A 1 188 ? -20.271 -5.398 17.284 1.00 71.81 188 PHE A C 1
ATOM 1538 O O . PHE A 1 188 ? -20.265 -5.318 16.058 1.00 71.81 188 PHE A O 1
ATOM 1545 N N . PHE A 1 189 ? -19.793 -4.419 18.055 1.00 71.44 189 PHE A N 1
ATOM 1546 C CA . PHE A 1 189 ? -19.282 -3.166 17.501 1.00 71.44 189 PHE A CA 1
ATOM 1547 C C . PHE A 1 189 ? -18.026 -3.364 16.633 1.00 71.44 189 PHE A C 1
ATOM 1549 O O . PHE A 1 189 ? -17.920 -2.761 15.566 1.00 71.44 189 PHE A O 1
ATOM 1556 N N . SER A 1 190 ? -17.114 -4.258 17.031 1.00 78.81 190 SER A N 1
ATOM 1557 C CA . SER A 1 190 ? -15.962 -4.668 16.214 1.00 78.81 190 SER A CA 1
ATOM 1558 C C . SER A 1 190 ? -16.398 -5.311 14.888 1.00 78.81 190 SER A C 1
ATOM 1560 O O . SER A 1 190 ? -15.872 -4.991 13.822 1.00 78.81 190 SER A O 1
ATOM 1562 N N . LEU A 1 191 ? -17.423 -6.166 14.913 1.00 78.44 191 LEU A N 1
ATOM 1563 C CA . LEU A 1 191 ? -17.948 -6.813 13.711 1.00 78.44 191 LEU A CA 1
ATOM 1564 C C . LEU A 1 191 ? -18.580 -5.804 12.735 1.00 78.44 191 LEU A C 1
ATOM 1566 O O . LEU A 1 191 ? -18.364 -5.895 11.529 1.00 78.44 191 LEU A O 1
ATOM 1570 N N . VAL A 1 192 ? -19.296 -4.793 13.235 1.00 77.69 192 VAL A N 1
ATOM 1571 C CA . VAL A 1 192 ? -19.812 -3.703 12.385 1.00 77.69 192 VAL A CA 1
ATOM 1572 C C . VAL A 1 192 ? -18.671 -2.872 11.790 1.00 77.69 192 VAL A C 1
ATOM 1574 O O . VAL A 1 192 ? -18.681 -2.575 10.594 1.00 77.69 192 VAL A O 1
ATOM 1577 N N . ALA A 1 193 ? -17.670 -2.519 12.600 1.00 79.50 193 ALA A N 1
ATOM 1578 C CA . ALA A 1 193 ? -16.547 -1.699 12.159 1.00 79.50 193 ALA A CA 1
ATOM 1579 C C . ALA A 1 193 ? -15.668 -2.416 11.114 1.00 79.50 193 ALA A C 1
ATOM 1581 O O . ALA A 1 193 ? -15.314 -1.798 10.111 1.00 79.50 193 ALA A O 1
ATOM 1582 N N . THR A 1 194 ? -15.394 -3.717 11.275 1.00 82.62 194 THR A N 1
ATOM 1583 C CA . THR A 1 194 ? -14.670 -4.534 10.274 1.00 82.62 194 THR A CA 1
ATOM 1584 C C . THR A 1 194 ? -15.424 -4.665 8.947 1.00 82.62 194 THR A C 1
ATOM 1586 O O . THR A 1 194 ? -14.818 -4.635 7.876 1.00 82.62 194 THR A O 1
ATOM 1589 N N . MET A 1 195 ? -16.755 -4.764 8.976 1.00 81.88 195 MET A N 1
ATOM 1590 C CA . MET A 1 195 ? -17.559 -4.785 7.748 1.00 81.88 195 MET A CA 1
ATOM 1591 C C . MET A 1 195 ? -17.539 -3.427 7.039 1.00 81.88 195 MET A C 1
ATOM 1593 O O . MET A 1 195 ? -17.453 -3.368 5.809 1.00 81.88 195 MET A O 1
ATOM 1597 N N . LEU A 1 196 ? -17.534 -2.325 7.796 1.00 77.81 196 LEU A N 1
ATOM 1598 C CA . LEU A 1 196 ? -17.396 -0.979 7.243 1.00 77.81 196 LEU A CA 1
ATOM 1599 C C . LEU A 1 196 ? -16.001 -0.745 6.641 1.00 77.81 196 LEU A C 1
ATOM 1601 O O . LEU A 1 196 ? -15.899 -0.163 5.560 1.00 77.81 196 LEU A O 1
ATOM 1605 N N . THR A 1 197 ? -14.933 -1.236 7.279 1.00 81.94 197 THR A N 1
ATOM 1606 C CA . THR A 1 197 ? -13.562 -1.117 6.752 1.00 81.94 197 THR A CA 1
ATOM 1607 C C . THR A 1 197 ? -13.356 -1.976 5.519 1.00 81.94 197 THR A C 1
ATOM 1609 O O . THR A 1 197 ? -12.781 -1.494 4.546 1.00 81.94 197 THR A O 1
ATOM 1612 N N . PHE A 1 198 ? -13.876 -3.203 5.495 1.00 80.44 198 PHE A N 1
ATOM 1613 C CA . PHE A 1 198 ? -13.847 -4.055 4.307 1.00 80.44 198 PHE A CA 1
ATOM 1614 C C . PHE A 1 198 ? -14.578 -3.394 3.128 1.00 80.44 198 PHE A C 1
ATOM 1616 O O . PHE A 1 198 ? -14.044 -3.315 2.021 1.00 80.44 198 PHE A O 1
ATOM 1623 N N . THR A 1 199 ? -15.751 -2.810 3.390 1.00 77.06 199 THR A N 1
ATOM 1624 C CA . THR A 1 199 ? -16.530 -2.049 2.401 1.00 77.06 199 THR A CA 1
ATOM 1625 C C . THR A 1 199 ? -15.758 -0.834 1.885 1.00 77.06 199 THR A C 1
ATOM 1627 O O . THR A 1 199 ? -15.626 -0.650 0.675 1.00 77.06 199 THR A O 1
ATOM 1630 N N . ALA A 1 200 ? -15.181 -0.031 2.783 1.00 71.81 200 ALA A N 1
ATOM 1631 C CA . ALA A 1 200 ? -14.364 1.123 2.421 1.00 71.81 200 ALA A CA 1
ATOM 1632 C C . ALA A 1 200 ? -13.103 0.717 1.639 1.00 71.81 200 ALA A C 1
ATOM 1634 O O . ALA A 1 200 ? -12.734 1.399 0.686 1.00 71.81 200 ALA A O 1
ATOM 1635 N N . THR A 1 201 ? -12.489 -0.420 1.978 1.00 78.31 201 THR A N 1
ATOM 1636 C CA . THR A 1 201 ? -11.329 -0.977 1.265 1.00 78.31 201 THR A CA 1
ATOM 1637 C C . THR A 1 201 ? -11.695 -1.354 -0.167 1.00 78.31 201 THR A C 1
ATOM 1639 O O . THR A 1 201 ? -10.983 -0.984 -1.097 1.00 78.31 201 THR A O 1
ATOM 1642 N N . ILE A 1 202 ? -12.824 -2.043 -0.369 1.00 74.69 202 ILE A N 1
ATOM 1643 C CA . ILE A 1 202 ? -13.323 -2.407 -1.704 1.00 74.69 202 ILE A CA 1
ATOM 1644 C C . ILE A 1 202 ? -13.648 -1.154 -2.526 1.00 74.69 202 ILE A C 1
ATOM 1646 O O . ILE A 1 202 ? -13.272 -1.071 -3.694 1.00 74.69 202 ILE A O 1
ATOM 1650 N N . VAL A 1 203 ? -14.295 -0.152 -1.925 1.00 70.62 203 VAL A N 1
ATOM 1651 C CA . VAL A 1 203 ? -14.613 1.118 -2.601 1.00 70.62 203 VAL A CA 1
ATOM 1652 C C . VAL A 1 203 ? -13.342 1.883 -2.988 1.00 70.62 203 VAL A C 1
ATOM 1654 O O . VAL A 1 203 ? -13.252 2.398 -4.102 1.00 70.62 203 VAL A O 1
ATOM 1657 N N . LEU A 1 204 ? -12.337 1.918 -2.109 1.00 69.19 204 LEU A N 1
ATOM 1658 C CA . LEU A 1 204 ? -11.047 2.561 -2.373 1.00 69.19 204 LEU A CA 1
ATOM 1659 C C . LEU A 1 204 ? -10.253 1.809 -3.456 1.00 69.19 204 LEU A C 1
ATOM 1661 O O . LEU A 1 204 ? -9.589 2.432 -4.282 1.00 69.19 204 LEU A O 1
ATOM 1665 N N . LEU A 1 205 ? -10.382 0.480 -3.519 1.00 68.56 205 LEU A N 1
ATOM 1666 C CA . LEU A 1 205 ? -9.783 -0.352 -4.564 1.00 68.56 205 LEU A CA 1
ATOM 1667 C C . LEU A 1 205 ? -10.455 -0.154 -5.938 1.00 68.56 205 LEU A C 1
ATOM 1669 O O . LEU A 1 205 ? -9.774 -0.191 -6.963 1.00 68.56 205 LEU A O 1
ATOM 1673 N N . ILE A 1 206 ? -11.772 0.084 -5.974 1.00 65.56 206 ILE A N 1
ATOM 1674 C CA . ILE A 1 206 ? -12.591 0.224 -7.197 1.00 65.56 206 ILE A CA 1
ATOM 1675 C C . ILE A 1 206 ? -12.736 1.700 -7.625 1.00 65.56 206 ILE A C 1
ATOM 1677 O O . ILE A 1 206 ? -13.640 2.033 -8.378 1.00 65.56 206 ILE A O 1
ATOM 1681 N N . HIS A 1 207 ? -11.835 2.603 -7.216 1.00 63.91 207 HIS A N 1
ATOM 1682 C CA . HIS A 1 207 ? -11.907 4.072 -7.398 1.00 63.91 207 HIS A CA 1
ATOM 1683 C C . HIS A 1 207 ? -12.190 4.609 -8.832 1.00 63.91 207 HIS A C 1
ATOM 1685 O O . HIS A 1 207 ? -12.305 5.812 -9.038 1.00 63.91 207 HIS A O 1
ATOM 1691 N N . HIS A 1 208 ? -12.360 3.751 -9.837 1.00 55.25 208 HIS A N 1
ATOM 1692 C CA . HIS A 1 208 ? -12.662 4.105 -11.214 1.00 55.25 208 HIS A CA 1
ATOM 1693 C C . HIS A 1 208 ? -14.017 3.577 -11.747 1.00 55.25 208 HIS A C 1
ATOM 1695 O O . HIS A 1 208 ? -14.089 3.174 -12.909 1.00 55.25 208 HIS A O 1
ATOM 1701 N N . GLN A 1 209 ? -15.114 3.580 -10.975 1.00 55.12 209 GLN A N 1
ATOM 1702 C CA . GLN A 1 209 ? -16.458 3.426 -11.568 1.00 55.12 209 GLN A CA 1
ATOM 1703 C C . GLN A 1 209 ? -17.599 4.144 -10.828 1.00 55.12 209 GLN A C 1
ATOM 1705 O O . GLN A 1 209 ? -17.538 4.400 -9.632 1.00 55.12 209 GLN A O 1
ATOM 1710 N N . LYS A 1 210 ? -18.615 4.493 -11.638 1.00 60.19 210 LYS A N 1
ATOM 1711 C CA . LYS A 1 210 ? -19.873 5.213 -11.362 1.00 60.19 210 LYS A CA 1
ATOM 1712 C C . LYS A 1 210 ? -20.389 5.119 -9.918 1.00 60.19 210 LYS A C 1
ATOM 1714 O O . LYS A 1 210 ? -20.497 4.042 -9.352 1.00 60.19 210 LYS A O 1
ATOM 1719 N N . THR A 1 211 ? -20.922 6.233 -9.418 1.00 58.78 211 THR A N 1
ATOM 1720 C CA . THR A 1 211 ? -21.628 6.379 -8.124 1.00 58.78 211 THR A CA 1
ATOM 1721 C C . THR A 1 211 ? -22.677 5.296 -7.814 1.00 58.78 211 THR A C 1
ATOM 1723 O O . THR A 1 211 ? -22.899 4.975 -6.647 1.00 58.78 211 THR A O 1
ATOM 1726 N N . TRP A 1 212 ? -23.288 4.690 -8.836 1.00 59.53 212 TRP A N 1
ATOM 1727 C CA . TRP A 1 212 ? -24.269 3.609 -8.696 1.00 59.53 212 TRP A CA 1
ATOM 1728 C C . TRP A 1 212 ? -23.693 2.312 -8.105 1.00 59.53 212 TRP A C 1
ATOM 1730 O O . TRP A 1 212 ? -24.373 1.656 -7.318 1.00 59.53 212 TRP A O 1
ATOM 1740 N N . THR A 1 213 ? -22.445 1.944 -8.418 1.00 64.38 213 THR A N 1
ATOM 1741 C CA . THR A 1 213 ? -21.832 0.723 -7.860 1.00 64.38 213 THR A CA 1
ATOM 1742 C C . THR A 1 213 ? -21.523 0.885 -6.377 1.00 64.38 213 THR A C 1
ATOM 1744 O O . THR A 1 213 ? -21.687 -0.056 -5.608 1.00 64.38 213 THR A O 1
ATOM 1747 N N . THR A 1 214 ? -21.161 2.095 -5.949 1.00 65.94 214 THR A N 1
ATOM 1748 C CA . THR A 1 214 ? -20.884 2.411 -4.543 1.00 65.94 214 THR A CA 1
ATOM 1749 C C . THR A 1 214 ? -22.122 2.224 -3.669 1.00 65.94 214 THR A C 1
ATOM 1751 O O . THR A 1 214 ? -22.034 1.604 -2.613 1.00 65.94 214 THR A O 1
ATOM 1754 N N . SER A 1 215 ? -23.290 2.701 -4.117 1.00 69.50 215 SER A N 1
ATOM 1755 C CA . SER A 1 215 ? -24.542 2.542 -3.363 1.00 69.50 215 SER A CA 1
ATOM 1756 C C . SER A 1 215 ? -24.955 1.069 -3.232 1.00 69.50 215 SER A C 1
ATOM 1758 O O . SER A 1 215 ? -25.318 0.634 -2.141 1.00 69.50 215 SER A O 1
ATOM 1760 N N . LEU A 1 216 ? -24.809 0.273 -4.299 1.00 72.69 216 LEU A N 1
ATOM 1761 C CA . LEU A 1 216 ? -25.117 -1.161 -4.278 1.00 72.69 216 LEU A CA 1
ATOM 1762 C C . LEU A 1 216 ? -24.204 -1.938 -3.316 1.00 72.69 216 LEU A C 1
ATOM 1764 O O . LEU A 1 216 ? -24.673 -2.792 -2.567 1.00 72.69 216 LEU A O 1
ATOM 1768 N N . ILE A 1 217 ? -22.909 -1.609 -3.300 1.00 74.75 217 ILE A N 1
ATOM 1769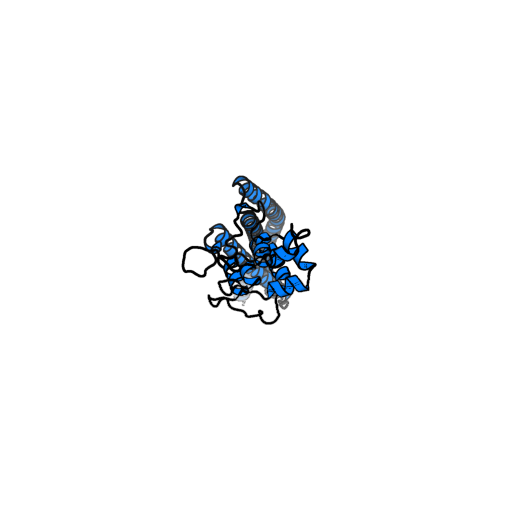 C CA . ILE A 1 217 ? -21.927 -2.229 -2.401 1.00 74.75 217 ILE A CA 1
ATOM 1770 C C . ILE A 1 217 ? -22.273 -1.934 -0.933 1.00 74.75 217 ILE A C 1
ATOM 1772 O O . ILE A 1 217 ? -22.219 -2.846 -0.110 1.00 74.75 217 ILE A O 1
ATOM 1776 N N . TYR A 1 218 ? -22.701 -0.708 -0.609 1.00 76.94 218 TYR A N 1
ATOM 1777 C CA . TYR A 1 218 ? -23.164 -0.363 0.741 1.00 76.94 218 TYR A CA 1
ATOM 1778 C C . TYR A 1 218 ? -24.377 -1.196 1.179 1.00 76.94 218 TYR A C 1
ATOM 1780 O O . TYR A 1 218 ? -24.406 -1.684 2.307 1.00 76.94 218 TYR A O 1
ATOM 1788 N N . VAL A 1 219 ? -25.362 -1.395 0.296 1.00 75.38 219 VAL A N 1
ATOM 1789 C CA . VAL A 1 219 ? -26.570 -2.183 0.606 1.00 75.38 219 VAL A CA 1
ATOM 1790 C C . VAL A 1 219 ? -26.229 -3.658 0.833 1.00 75.38 219 VAL A C 1
ATOM 1792 O O . VAL A 1 219 ? -26.699 -4.263 1.796 1.00 75.38 219 VAL A O 1
ATOM 1795 N N . VAL A 1 220 ? -25.368 -4.232 -0.011 1.00 74.75 220 VAL A N 1
ATOM 1796 C CA . VAL A 1 220 ? -24.931 -5.632 0.121 1.00 74.75 220 VAL A CA 1
ATOM 1797 C C . VAL A 1 220 ? -24.083 -5.843 1.381 1.00 74.75 220 VAL A C 1
ATOM 1799 O O . VAL A 1 220 ? -24.219 -6.873 2.034 1.00 74.75 220 VAL A O 1
ATOM 1802 N N . ALA A 1 221 ? -23.258 -4.869 1.772 1.00 70.88 221 ALA A N 1
ATOM 1803 C CA . ALA A 1 221 ? -22.457 -4.941 2.995 1.00 70.88 221 ALA A CA 1
ATOM 1804 C C . ALA A 1 221 ? -23.281 -4.820 4.289 1.00 70.88 221 ALA A C 1
ATOM 1806 O O . ALA A 1 221 ? -22.871 -5.327 5.333 1.00 70.88 221 ALA A O 1
ATOM 1807 N N . LEU A 1 222 ? -24.446 -4.166 4.236 1.00 72.62 222 LEU A N 1
ATOM 1808 C CA . LEU A 1 222 ? -25.320 -3.999 5.398 1.00 72.62 222 LEU A CA 1
ATOM 1809 C C . LEU A 1 222 ? -26.139 -5.265 5.705 1.00 72.62 222 LEU A C 1
ATOM 1811 O O . LEU A 1 222 ? -26.465 -5.517 6.864 1.00 72.62 222 LEU A O 1
ATOM 1815 N N . LEU A 1 223 ? -26.431 -6.087 4.691 1.00 74.00 223 LEU A N 1
ATOM 1816 C CA . LEU A 1 223 ? -27.228 -7.313 4.828 1.00 74.00 223 LEU A CA 1
ATOM 1817 C C . LEU A 1 223 ? -26.698 -8.272 5.914 1.00 74.00 223 LEU A C 1
ATOM 1819 O O . LEU A 1 223 ? -27.475 -8.641 6.797 1.00 74.00 223 LEU A O 1
ATOM 1823 N N . PRO A 1 224 ? -25.402 -8.647 5.927 1.00 70.25 224 PRO A N 1
ATOM 1824 C CA . PRO A 1 224 ? -24.840 -9.489 6.981 1.00 70.25 224 PRO A CA 1
ATOM 1825 C C . PRO A 1 224 ? -24.969 -8.868 8.374 1.00 70.25 224 PRO A C 1
ATOM 1827 O O . PRO A 1 224 ? -25.276 -9.583 9.322 1.00 70.25 224 PRO A O 1
ATOM 1830 N N . VAL A 1 225 ? -24.790 -7.547 8.505 1.00 70.69 225 VAL A N 1
ATOM 1831 C CA . VAL A 1 225 ? -24.892 -6.826 9.787 1.00 70.69 225 VAL A CA 1
ATOM 1832 C C . VAL A 1 225 ? -26.319 -6.874 10.329 1.00 70.69 225 VAL A C 1
ATOM 1834 O O . VAL A 1 225 ? -26.523 -7.154 11.510 1.00 70.69 225 VAL A O 1
ATOM 1837 N N . SER A 1 226 ? -27.313 -6.650 9.467 1.00 75.06 226 SER A N 1
ATOM 1838 C CA . SER A 1 226 ? -28.727 -6.737 9.836 1.00 75.06 226 SER A CA 1
ATOM 1839 C C . SER A 1 226 ? -29.127 -8.158 10.230 1.00 75.06 226 SER A C 1
ATOM 1841 O O . SER A 1 226 ? -29.796 -8.333 11.245 1.00 75.06 226 SER A O 1
ATOM 1843 N N . VAL A 1 227 ? -28.679 -9.176 9.486 1.00 76.88 227 VAL A N 1
ATOM 1844 C CA . VAL A 1 227 ? -28.941 -10.587 9.818 1.00 76.88 227 VAL A CA 1
ATOM 1845 C C . VAL A 1 227 ? -28.298 -10.952 11.154 1.00 76.88 227 VAL A C 1
ATOM 1847 O O . VAL A 1 227 ? -28.970 -11.499 12.024 1.00 76.88 227 VAL A O 1
ATOM 1850 N N . PHE A 1 228 ? -27.032 -10.588 11.365 1.00 68.44 228 PHE A N 1
ATOM 1851 C CA . PHE A 1 228 ? -26.327 -10.893 12.609 1.00 68.44 228 PHE A CA 1
ATOM 1852 C C . PHE A 1 228 ? -26.974 -10.188 13.809 1.00 68.44 228 PHE A C 1
ATOM 1854 O O . PHE A 1 228 ? -27.226 -10.822 14.832 1.00 68.44 228 PHE A O 1
ATOM 1861 N N . GLY A 1 229 ? -27.337 -8.908 13.658 1.00 70.31 229 GLY A N 1
ATOM 1862 C CA . GLY A 1 229 ? -28.078 -8.144 14.662 1.00 70.31 229 GLY A CA 1
ATOM 1863 C C . GLY A 1 229 ? -29.418 -8.787 15.018 1.00 70.31 229 GLY A C 1
ATOM 1864 O O . GLY A 1 229 ? -29.690 -8.991 16.197 1.00 70.31 229 GLY A O 1
ATOM 1865 N N . LEU A 1 230 ? -30.213 -9.191 14.022 1.00 73.44 230 LEU A N 1
ATOM 1866 C CA . LEU A 1 230 ? -31.492 -9.877 14.240 1.00 73.44 230 LEU A CA 1
ATOM 1867 C C . 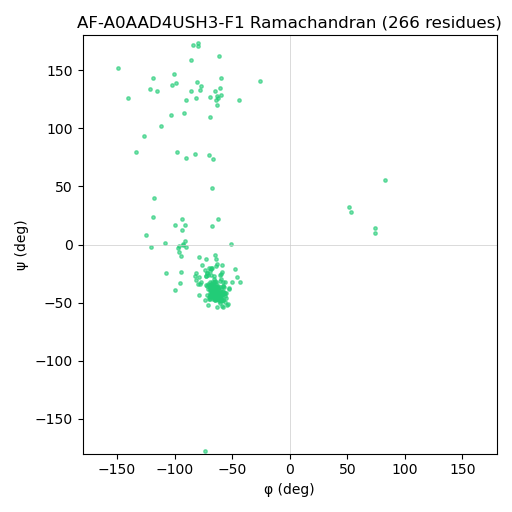LEU A 1 230 ? -31.327 -11.247 14.908 1.00 73.44 230 LEU A C 1
ATOM 1869 O O . LEU A 1 230 ? -32.175 -11.629 15.705 1.00 73.44 230 LEU A O 1
ATOM 1873 N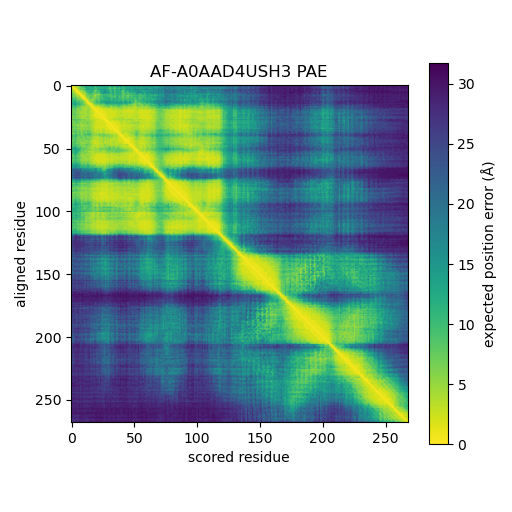 N . THR A 1 231 ? -30.244 -11.977 14.628 1.00 69.06 231 THR A N 1
ATOM 1874 C CA . THR A 1 231 ? -29.973 -13.276 15.272 1.00 69.06 231 THR A CA 1
ATOM 1875 C C . THR A 1 231 ? -29.428 -13.150 16.699 1.00 69.06 231 THR A C 1
ATOM 1877 O O . THR A 1 231 ? -29.735 -13.984 17.547 1.00 69.06 231 THR A O 1
ATOM 1880 N N . LEU A 1 232 ? -28.658 -12.097 16.996 1.00 68.56 232 LEU A N 1
ATOM 1881 C CA . LEU A 1 232 ? -28.104 -11.833 18.330 1.00 68.56 232 LEU A CA 1
ATOM 1882 C C . LEU A 1 232 ? -29.099 -11.139 19.259 1.00 68.56 232 LEU A C 1
ATOM 1884 O O . LEU A 1 232 ? -29.008 -11.301 20.473 1.00 68.56 232 LEU A O 1
ATOM 1888 N N . PHE A 1 233 ? -30.044 -10.377 18.711 1.00 68.12 233 PHE A N 1
ATOM 1889 C CA . PHE A 1 233 ? -31.052 -9.651 19.478 1.00 68.12 233 PHE A CA 1
ATOM 1890 C C . PHE A 1 233 ? -31.903 -10.542 20.408 1.00 68.12 233 PHE A C 1
ATOM 1892 O O . PHE A 1 233 ? -31.962 -10.234 21.599 1.00 68.12 233 PHE A O 1
ATOM 1899 N N . PRO A 1 234 ? -32.496 -11.671 19.963 1.00 70.44 234 PRO A N 1
ATOM 1900 C CA . PRO A 1 234 ? -33.271 -12.541 20.852 1.00 70.44 234 PRO A CA 1
ATOM 1901 C C . PRO A 1 234 ? -32.399 -13.198 21.931 1.00 70.44 234 PRO A C 1
ATOM 1903 O O . PRO A 1 234 ? -32.841 -13.381 23.066 1.00 70.44 234 PRO A O 1
ATOM 1906 N N . LEU A 1 235 ? -31.133 -13.495 21.616 1.00 67.19 235 LEU A N 1
ATOM 1907 C CA . LEU A 1 235 ? -30.165 -14.005 22.589 1.00 67.19 235 LEU A CA 1
ATOM 1908 C C . LEU A 1 235 ? -29.825 -12.937 23.647 1.00 67.19 235 LEU A C 1
ATOM 1910 O O . LEU A 1 235 ? -29.766 -13.232 24.841 1.00 67.19 235 LEU A O 1
ATOM 1914 N N . TYR A 1 236 ? -29.643 -11.687 23.214 1.00 66.44 236 TYR A N 1
ATOM 1915 C CA . TYR A 1 236 ? -29.380 -10.532 24.073 1.00 66.44 236 TYR A CA 1
ATOM 1916 C C . TYR A 1 236 ? -30.559 -10.240 25.005 1.00 66.44 236 TYR A C 1
ATOM 1918 O O . TYR A 1 236 ? -30.365 -10.007 26.199 1.00 66.44 236 TYR A O 1
ATOM 1926 N N . GLU A 1 237 ? -31.784 -10.282 24.483 1.00 67.19 237 GLU A N 1
ATOM 1927 C CA . GLU A 1 237 ? -32.997 -10.028 25.256 1.00 67.19 237 GLU A CA 1
ATOM 1928 C C . GLU A 1 237 ? -33.221 -11.112 26.317 1.00 67.19 237 GLU A C 1
ATOM 1930 O O . GLU A 1 237 ? -33.443 -10.787 27.487 1.00 67.19 237 GLU A O 1
ATOM 1935 N N . GLY A 1 238 ? -33.040 -12.388 25.955 1.00 71.00 238 GLY A N 1
ATOM 1936 C CA . GLY A 1 238 ? -33.086 -13.504 26.903 1.00 71.00 238 GLY A CA 1
ATOM 1937 C C . GLY A 1 238 ? -32.047 -13.371 28.022 1.00 71.00 238 GLY A C 1
ATOM 1938 O O . GLY A 1 238 ? -32.366 -13.539 29.202 1.00 71.00 238 GLY A O 1
ATOM 1939 N N . PHE A 1 239 ? -30.817 -12.978 27.681 1.00 66.62 239 PHE A N 1
ATOM 1940 C CA . PHE A 1 239 ? -29.759 -12.758 28.668 1.00 66.62 239 PHE A CA 1
ATOM 1941 C C . PHE A 1 239 ? -30.047 -11.548 29.578 1.00 66.62 239 PHE A C 1
ATOM 1943 O O . PHE A 1 239 ? -29.868 -11.621 30.795 1.00 66.62 239 PHE A O 1
ATOM 1950 N N . SER A 1 240 ? -30.555 -10.447 29.014 1.00 66.31 240 SER A N 1
ATOM 1951 C CA . SER A 1 240 ? -30.930 -9.232 29.752 1.00 66.31 240 SER A CA 1
ATOM 1952 C C . SER A 1 240 ? -32.076 -9.485 30.736 1.00 66.31 240 SER A C 1
ATOM 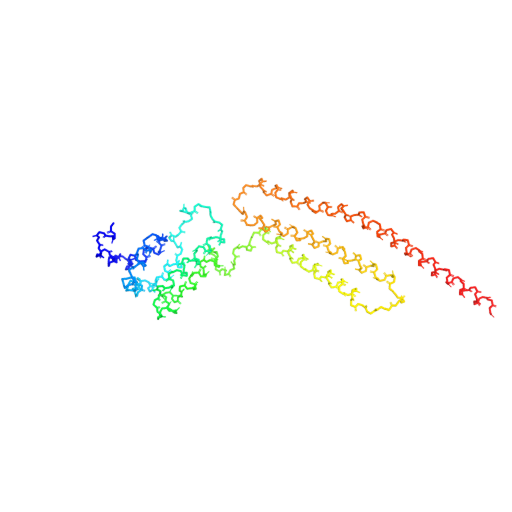1954 O O . SER A 1 240 ? -32.041 -9.013 31.878 1.00 66.31 240 SER A O 1
ATOM 1956 N N . GLN A 1 241 ? -33.075 -10.279 30.338 1.00 75.06 241 GLN A N 1
ATOM 1957 C CA . GLN A 1 241 ? -34.159 -10.697 31.227 1.00 75.06 241 GLN A CA 1
ATOM 1958 C C . GLN A 1 241 ? -33.653 -11.590 32.364 1.00 75.06 241 GLN A C 1
ATOM 1960 O O . GLN A 1 241 ? -33.980 -11.335 33.527 1.00 75.06 241 GLN A O 1
ATOM 1965 N N . GLY A 1 242 ? -32.797 -12.571 32.058 1.00 72.25 242 GLY A N 1
ATOM 1966 C CA . GLY A 1 242 ? -32.145 -13.406 33.069 1.00 72.25 242 GLY A CA 1
ATOM 1967 C C . GLY A 1 242 ? -31.345 -12.575 34.075 1.00 72.25 242 GLY A C 1
ATOM 1968 O O . GLY A 1 242 ? -31.461 -12.764 35.287 1.00 72.25 242 GLY A O 1
ATOM 1969 N N . PHE A 1 243 ? -30.613 -11.568 33.597 1.00 69.88 243 PHE A N 1
ATOM 1970 C CA . PHE A 1 243 ? -29.851 -10.667 34.456 1.00 69.88 243 PHE A CA 1
ATOM 1971 C C . PHE A 1 243 ? -30.745 -9.773 35.330 1.00 69.88 243 PHE A C 1
ATOM 1973 O O . PHE A 1 243 ? -30.501 -9.647 36.533 1.00 69.88 243 PHE A O 1
ATOM 1980 N N . LYS A 1 244 ? -31.826 -9.203 34.774 1.00 76.31 244 LYS A N 1
ATOM 1981 C CA . LYS A 1 244 ? -32.831 -8.452 35.551 1.00 76.31 244 LYS A CA 1
ATOM 1982 C C . LYS A 1 244 ? -33.451 -9.317 36.648 1.00 76.31 244 LYS A C 1
ATOM 1984 O O . LYS A 1 244 ? -33.630 -8.835 37.765 1.00 76.31 244 LYS A O 1
ATOM 1989 N N . TYR A 1 245 ? -33.745 -10.584 36.358 1.00 76.62 245 TYR A N 1
ATOM 1990 C CA . TYR A 1 245 ? -34.287 -11.529 37.333 1.00 76.62 245 TYR A CA 1
ATOM 1991 C C . TYR A 1 245 ? -33.296 -11.821 38.472 1.00 76.62 245 TYR A C 1
ATOM 1993 O O . TYR A 1 245 ? -33.652 -11.718 39.649 1.00 76.62 245 TYR A O 1
ATOM 2001 N N . ILE A 1 246 ? -32.034 -12.105 38.139 1.00 73.75 246 ILE A N 1
ATOM 2002 C CA . ILE A 1 246 ? -30.963 -12.358 39.117 1.00 73.75 246 ILE A CA 1
ATOM 2003 C C . ILE A 1 246 ? -30.716 -11.117 39.988 1.00 73.75 246 ILE A C 1
ATOM 2005 O O . ILE A 1 246 ? -30.696 -11.215 41.215 1.00 73.75 246 ILE A O 1
ATOM 2009 N N . SER A 1 247 ? -30.625 -9.932 39.376 1.00 69.81 247 SER A N 1
ATOM 2010 C CA . SER A 1 247 ? -30.480 -8.646 40.072 1.00 69.81 247 SER A CA 1
ATOM 2011 C C . SER A 1 247 ? -31.600 -8.414 41.093 1.00 69.81 247 SER A C 1
ATOM 2013 O O . SER A 1 247 ? -31.344 -8.056 42.247 1.00 69.81 247 SER A O 1
ATOM 2015 N N . LYS A 1 248 ? -32.852 -8.676 40.698 1.00 79.44 248 LYS A N 1
ATOM 2016 C CA . LYS A 1 248 ? -34.029 -8.507 41.560 1.00 79.44 248 LYS A CA 1
ATOM 2017 C C . LYS A 1 248 ? -34.008 -9.481 42.741 1.00 79.44 248 LYS A C 1
ATOM 2019 O O . LYS A 1 248 ? -34.291 -9.076 43.868 1.00 79.44 248 LYS A O 1
ATOM 2024 N N . THR A 1 249 ? -33.616 -10.732 42.499 1.00 75.12 249 THR A N 1
ATOM 2025 C CA . THR A 1 249 ? -33.489 -11.777 43.528 1.00 75.12 249 THR A CA 1
ATOM 2026 C C . THR A 1 249 ? -32.406 -11.431 44.553 1.00 75.12 249 THR A C 1
ATOM 2028 O O . THR A 1 249 ? -32.666 -11.471 45.755 1.00 75.12 249 THR A O 1
ATOM 2031 N N . ILE A 1 250 ? -31.231 -10.975 44.107 1.00 74.06 250 ILE A N 1
ATOM 2032 C CA . ILE A 1 250 ? -30.134 -10.553 44.996 1.00 74.06 250 ILE A CA 1
ATOM 2033 C C . ILE A 1 250 ? -30.551 -9.353 45.858 1.00 74.06 250 ILE A C 1
ATOM 2035 O O . ILE A 1 250 ? -30.311 -9.334 47.068 1.00 74.06 250 ILE A O 1
ATOM 2039 N N . LYS A 1 251 ? -31.230 -8.363 45.265 1.00 76.75 251 LYS A N 1
ATOM 2040 C CA . LYS A 1 251 ? -31.715 -7.179 45.991 1.00 76.75 251 LYS A CA 1
ATOM 2041 C C . LYS A 1 251 ? -32.729 -7.557 47.080 1.00 76.75 251 LYS A C 1
ATOM 2043 O O . LYS A 1 251 ? -32.688 -6.999 48.175 1.00 76.75 251 LYS A O 1
ATOM 2048 N N . LYS A 1 252 ? -33.584 -8.550 46.807 1.00 78.44 252 LYS A N 1
ATOM 2049 C CA . LYS A 1 252 ? -34.573 -9.085 47.757 1.00 78.44 252 LYS A CA 1
ATOM 2050 C C . LYS A 1 252 ? -33.911 -9.821 48.930 1.00 78.44 252 LYS A C 1
ATOM 2052 O O . LYS A 1 252 ? -34.276 -9.578 50.077 1.00 78.44 252 LYS A O 1
ATOM 2057 N N . ILE A 1 253 ? -32.890 -10.639 48.662 1.00 75.88 253 ILE A N 1
ATOM 2058 C CA . ILE A 1 253 ? -32.116 -11.351 49.697 1.00 75.88 253 ILE A CA 1
ATOM 2059 C C . ILE A 1 253 ? -31.372 -10.361 50.605 1.00 75.88 253 ILE A C 1
ATOM 2061 O O . ILE A 1 253 ? -31.413 -10.493 51.827 1.00 75.88 253 ILE A O 1
ATOM 2065 N N . LYS A 1 254 ? -30.748 -9.321 50.035 1.00 71.94 254 LYS A N 1
ATOM 2066 C CA . LYS A 1 254 ? -30.027 -8.296 50.809 1.00 71.94 254 LYS A CA 1
ATOM 2067 C C . LYS A 1 254 ? -30.962 -7.473 51.706 1.00 71.94 254 LYS A C 1
ATOM 2069 O O . LYS A 1 254 ? -30.617 -7.199 52.851 1.00 71.94 254 LYS A O 1
ATOM 2074 N N . SER A 1 255 ? -32.159 -7.140 51.214 1.00 71.12 255 SER A N 1
ATOM 2075 C CA . SER A 1 255 ? -33.196 -6.452 51.999 1.00 71.12 255 SER A CA 1
ATOM 2076 C C . SER A 1 255 ? -33.731 -7.314 53.150 1.00 71.12 255 SER A C 1
ATOM 2078 O O . SER A 1 255 ? -33.929 -6.808 54.250 1.00 71.12 255 SER A O 1
ATOM 2080 N N . SER A 1 256 ? -33.931 -8.615 52.916 1.00 71.12 256 SER A N 1
ATOM 2081 C CA . SER A 1 256 ? -34.416 -9.554 53.938 1.00 71.12 256 SER A CA 1
ATOM 2082 C C . SER A 1 256 ? -33.377 -9.813 55.035 1.00 71.12 256 SER A C 1
ATOM 2084 O O . SER A 1 256 ? -33.722 -9.848 56.214 1.00 71.12 256 SER A O 1
ATOM 2086 N N . LYS A 1 257 ? -32.090 -9.916 54.676 1.00 67.94 257 LYS A N 1
ATOM 2087 C CA . LYS A 1 257 ? -31.001 -10.100 55.647 1.00 67.94 257 LYS A CA 1
ATOM 2088 C C . LYS A 1 257 ? -30.820 -8.868 56.548 1.00 67.94 257 LYS A C 1
ATOM 2090 O O . LYS A 1 257 ? -30.607 -9.025 57.743 1.00 67.94 257 LYS A O 1
ATOM 2095 N N . GLY A 1 258 ? -30.986 -7.659 55.999 1.00 65.31 258 GLY A N 1
ATOM 2096 C CA . GLY A 1 258 ? -30.959 -6.408 56.767 1.00 65.31 258 GLY A CA 1
ATOM 2097 C C . GLY A 1 258 ? -32.100 -6.284 57.785 1.00 65.31 258 GLY A C 1
ATOM 2098 O O . GLY A 1 258 ? -31.853 -5.899 58.922 1.00 65.31 258 GLY A O 1
ATOM 2099 N N . GLN A 1 259 ? -33.326 -6.680 57.419 1.00 60.19 259 GLN A N 1
ATOM 2100 C CA . GLN A 1 259 ? -34.468 -6.685 58.348 1.00 60.19 259 GLN A CA 1
ATOM 2101 C C . GLN A 1 259 ? -34.303 -7.696 59.489 1.00 60.19 259 GLN A C 1
ATOM 2103 O O . GLN A 1 259 ? -34.583 -7.364 60.639 1.00 60.19 259 GLN A O 1
ATOM 2108 N N . ASN A 1 260 ? -33.804 -8.900 59.195 1.00 59.06 260 ASN A N 1
ATOM 2109 C CA . ASN A 1 260 ? -33.579 -9.915 60.226 1.00 59.06 260 ASN A CA 1
ATOM 2110 C C . ASN A 1 260 ? -32.480 -9.496 61.216 1.00 59.06 260 ASN A C 1
ATOM 2112 O O . ASN A 1 260 ? -32.603 -9.759 62.406 1.00 59.06 260 ASN A O 1
ATOM 2116 N N . GLN A 1 261 ? -31.439 -8.795 60.757 1.00 57.62 261 GLN A N 1
ATOM 2117 C CA . GLN A 1 261 ? -30.370 -8.307 61.633 1.00 57.62 261 GLN A CA 1
ATOM 2118 C C . GLN A 1 261 ? -30.862 -7.205 62.590 1.00 57.62 261 GLN A C 1
ATOM 2120 O O . GLN A 1 261 ? -30.508 -7.211 63.764 1.00 57.62 261 GLN A O 1
ATOM 2125 N N . SER A 1 262 ? -31.720 -6.294 62.116 1.00 59.09 262 SER A N 1
ATOM 2126 C CA . SER A 1 262 ? -32.334 -5.255 62.957 1.00 59.09 262 SER A CA 1
ATOM 2127 C C . SER A 1 262 ? -33.331 -5.818 63.976 1.00 59.09 262 SER A C 1
ATOM 2129 O O . SER A 1 262 ? -33.410 -5.303 65.086 1.00 59.09 262 SER A O 1
ATOM 2131 N N . ALA A 1 263 ? -34.064 -6.882 63.631 1.00 60.62 263 ALA A N 1
ATOM 2132 C CA . ALA A 1 263 ? -34.999 -7.534 64.550 1.00 60.62 263 ALA A CA 1
ATOM 2133 C C . ALA A 1 263 ? -34.289 -8.270 65.701 1.00 60.62 263 ALA A C 1
ATOM 2135 O O . ALA A 1 263 ? -34.783 -8.269 66.822 1.00 60.62 263 ALA A O 1
ATOM 2136 N N . VAL A 1 264 ? -33.116 -8.860 65.443 1.00 60.72 264 VAL A N 1
ATOM 2137 C CA . VAL A 1 264 ? -32.324 -9.562 66.469 1.00 60.72 264 VAL A CA 1
ATOM 2138 C C . VAL A 1 264 ? -31.677 -8.584 67.459 1.00 60.72 264 VAL A C 1
ATOM 2140 O O . VAL A 1 264 ? -31.631 -8.882 68.644 1.00 60.72 264 VAL A O 1
ATOM 2143 N N . ILE A 1 265 ? -31.244 -7.401 67.006 1.00 63.19 265 ILE A N 1
ATOM 2144 C CA . ILE A 1 265 ? -30.657 -6.356 67.871 1.00 63.19 265 ILE A CA 1
ATOM 2145 C C . ILE A 1 265 ? -31.720 -5.671 68.750 1.00 63.19 265 ILE A C 1
ATOM 2147 O O . ILE A 1 265 ? -31.410 -5.186 69.828 1.00 63.19 265 ILE A O 1
ATOM 2151 N N . ALA A 1 266 ? -32.982 -5.633 68.314 1.00 62.78 266 ALA A N 1
ATOM 2152 C CA . ALA A 1 266 ? -34.080 -5.054 69.093 1.00 62.78 266 ALA A CA 1
ATOM 2153 C C . ALA A 1 266 ? -34.615 -5.981 70.207 1.00 62.78 266 ALA A C 1
ATOM 2155 O O . ALA A 1 266 ? -35.42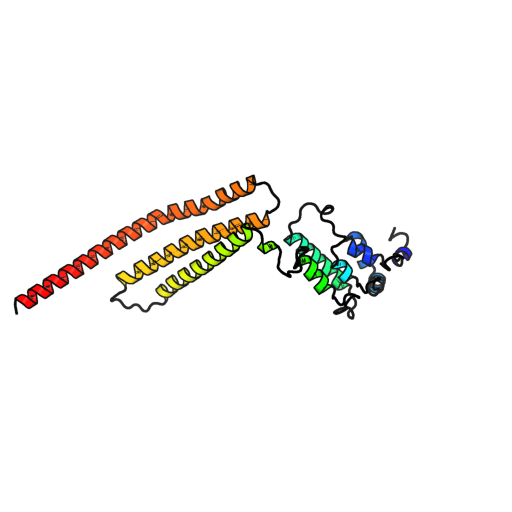0 -5.541 71.025 1.00 62.78 266 ALA A O 1
ATOM 2156 N N . LEU A 1 267 ? -34.211 -7.257 70.215 1.00 62.12 267 LEU A N 1
ATOM 2157 C CA . LEU A 1 267 ? -34.653 -8.282 71.172 1.00 62.12 267 LEU A CA 1
ATOM 2158 C C . LEU A 1 267 ? -33.559 -8.690 72.182 1.00 62.12 267 LEU A C 1
ATOM 2160 O O . LEU A 1 267 ? -33.814 -9.568 73.007 1.00 62.12 267 LEU A O 1
ATOM 2164 N N . SER A 1 268 ? -32.369 -8.079 72.119 1.00 56.88 268 SER A N 1
ATOM 2165 C CA . SER A 1 268 ? -31.243 -8.256 73.055 1.00 56.88 268 SER A CA 1
ATOM 2166 C C . SER A 1 268 ? -31.077 -7.042 73.956 1.00 56.88 268 SER A C 1
ATOM 2168 O O . SER A 1 268 ? -30.853 -7.237 75.167 1.00 56.88 268 SER A O 1
#

Radius of gyration: 33.67 Å; Cα contacts (8 Å, |Δi|>4): 193; chains: 1; bounding box: 65×39×114 Å

pLDDT: mean 72.69, std 11.53, range [41.91, 90.38]

Organism: Prunus dulcis (NCBI:txid37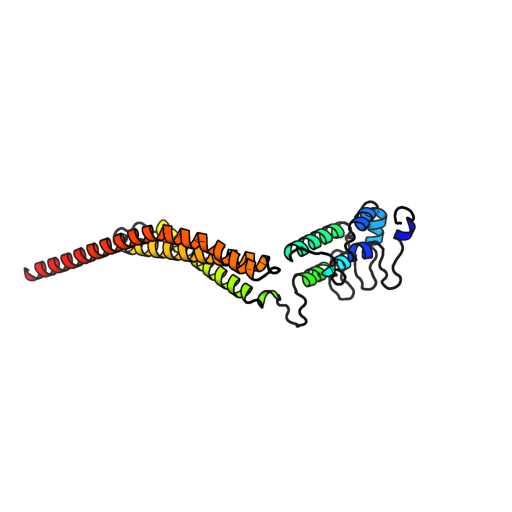55)

InterPro domains:
  IPR026961 PGG domain [PF13962] (114-203)

Mean predicted aligned error: 16.93 Å